Protein AF-A0A3C1FGP4-F1 (afdb_monomer_lite)

pLDDT: mean 94.99, std 7.29, range [37.78, 98.5]

Foldseek 3Di:
DVVQLVVCVVVLVLVSNLVVLVVVCVVPVPDLVSLQSNLVSCLSVVVLVSSLVSLVVQLVPDLVSLLSSLCSQLVSCVVVVNLVSNLVSLVSNDPPDPCVLVSLVVNLVSLLVVDQAQVSLQVNLVSLVPRPDDQLVSLVSLLSSLVSCLVCVVVVHFHDHPRHTDDNLNSLQSNLVSLCSNLVVDPDPVSNVVSNVSSVVSDDPDDD

Radius of gyration: 22.49 Å; chains: 1; bounding box: 57×31×64 Å

Secondary structure (DSSP, 8-state):
-HHHHHHHHHTT-HHHHHHHHHHHHHH-TT-HHHHHHHHHHHHHTT-HHH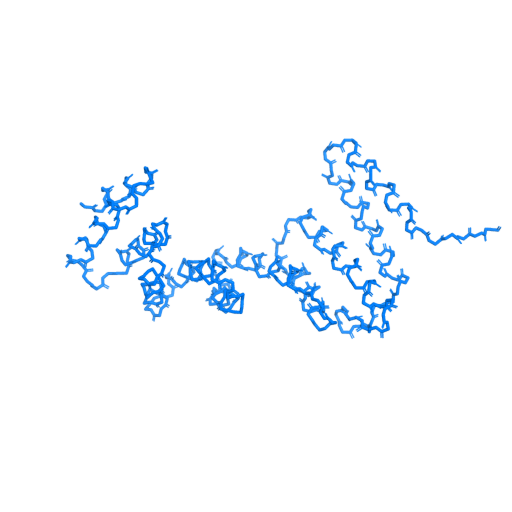HHHHHHHHHHH-HHHHHHHHHHHHHHHHHTT-HHHHHHHHHTS-TTSTTHHHHHHHHHHHHHHH--SHHHHHHHHHHHHHS---HHHHHHHHHHHHHHHHHHHHTTPPPEETTEEPPHHHHHHHHHHHHHHHHHH---HHHHHHHHHHHHHTS-----

Sequence (208 aa):
LWLAGLGALAAKDYGKAQSAFNAVYGELPGELAPKLALATACELGGEYDLAEVLYRICASTDAAYVTPSAFGLSRIRRQRNDLAGAMRALEMVPTTSRGYPESQRLRATTVVAAARTADEMAIAFDAVATAPLEPQVETEARAVLLRRALLLTSQGVVVHRGGAPLTPTVMLSDLADCYRRLAALSTSASTRAGYVDLANSLRPWSLL

Structure (mmCIF, N/CA/C/O backbone):
data_AF-A0A3C1FGP4-F1
#
_entry.id   AF-A0A3C1FGP4-F1
#
loop_
_atom_site.group_PDB
_atom_site.id
_atom_site.type_symbol
_atom_site.label_atom_id
_atom_site.label_alt_id
_atom_site.label_comp_id
_atom_site.label_asym_id
_atom_site.label_entity_id
_atom_site.label_seq_id
_atom_site.pdbx_PDB_ins_code
_atom_site.Cartn_x
_atom_site.Cartn_y
_atom_site.Cartn_z
_atom_site.occupancy
_atom_site.B_iso_or_equiv
_atom_site.auth_seq_id
_atom_site.auth_comp_id
_atom_site.auth_asym_id
_atom_site.auth_atom_id
_atom_site.pdbx_PDB_model_num
ATOM 1 N N . LEU A 1 1 ? 16.713 5.518 -31.290 1.00 88.94 1 LEU A N 1
ATOM 2 C CA . LEU A 1 1 ? 16.030 4.374 -30.637 1.00 88.94 1 LEU A CA 1
ATOM 3 C C . LEU A 1 1 ? 15.405 4.751 -29.294 1.00 88.94 1 LEU A C 1
ATOM 5 O O . LEU A 1 1 ? 14.213 4.537 -29.130 1.00 88.94 1 LEU A O 1
ATOM 9 N N . TRP A 1 2 ? 16.141 5.403 -28.386 1.00 94.56 2 TRP A N 1
ATOM 10 C CA . TRP A 1 2 ? 15.618 5.860 -27.086 1.00 94.56 2 TRP A CA 1
ATOM 11 C C . TRP A 1 2 ? 14.295 6.652 -27.156 1.00 94.56 2 TRP A C 1
ATOM 13 O O . TRP A 1 2 ? 13.299 6.244 -26.565 1.00 94.56 2 TRP A O 1
ATOM 23 N N . LEU A 1 3 ? 14.250 7.742 -27.937 1.00 96.19 3 LEU A N 1
ATOM 24 C CA . LEU A 1 3 ? 13.034 8.560 -28.091 1.00 96.19 3 LEU A CA 1
ATOM 25 C C . LEU A 1 3 ? 11.859 7.776 -28.696 1.00 96.19 3 LEU A C 1
ATOM 27 O O . LEU A 1 3 ? 10.714 8.004 -28.321 1.00 96.19 3 LEU A O 1
ATOM 31 N N . ALA A 1 4 ? 12.140 6.824 -29.591 1.00 94.06 4 ALA A N 1
ATOM 32 C CA . ALA A 1 4 ? 11.114 5.954 -30.160 1.00 94.06 4 ALA A CA 1
ATOM 33 C C . ALA A 1 4 ? 10.534 5.003 -29.100 1.00 94.06 4 ALA A C 1
ATOM 35 O O . ALA A 1 4 ? 9.322 4.816 -29.059 1.00 94.06 4 ALA A O 1
ATOM 36 N N . GLY A 1 5 ? 11.373 4.466 -28.206 1.00 95.94 5 GLY A N 1
ATOM 37 C CA . GLY A 1 5 ? 10.924 3.660 -27.068 1.00 95.94 5 GLY A CA 1
ATOM 38 C C . GLY A 1 5 ? 10.035 4.449 -26.105 1.00 95.94 5 GLY A C 1
ATOM 39 O O . GLY A 1 5 ? 8.974 3.970 -25.713 1.00 95.94 5 GLY A O 1
ATOM 40 N N . LEU A 1 6 ? 10.410 5.693 -25.787 1.00 96.81 6 LEU A N 1
ATOM 41 C CA . LEU A 1 6 ? 9.579 6.585 -24.969 1.00 96.81 6 LEU A CA 1
ATOM 42 C C . LEU A 1 6 ? 8.240 6.915 -25.646 1.00 96.81 6 LEU A C 1
ATOM 44 O O . LEU A 1 6 ? 7.199 6.874 -24.993 1.00 96.81 6 LEU A O 1
ATOM 48 N N . GLY A 1 7 ? 8.250 7.194 -26.953 1.00 97.56 7 GLY A N 1
ATOM 49 C CA . GLY A 1 7 ? 7.028 7.416 -27.729 1.00 97.56 7 GLY A CA 1
ATOM 50 C C . GLY A 1 7 ? 6.109 6.191 -27.741 1.00 97.56 7 GLY A C 1
ATOM 51 O O . GLY A 1 7 ? 4.904 6.322 -27.538 1.00 97.56 7 GLY A O 1
ATOM 52 N N . ALA A 1 8 ? 6.678 4.993 -27.900 1.00 96.88 8 ALA A N 1
ATOM 53 C CA . ALA A 1 8 ? 5.935 3.738 -27.848 1.00 96.88 8 ALA A CA 1
ATOM 54 C C . ALA A 1 8 ? 5.327 3.479 -26.456 1.00 96.88 8 ALA A C 1
ATOM 56 O O . ALA A 1 8 ? 4.155 3.119 -26.370 1.00 96.88 8 ALA A O 1
ATOM 57 N N . LEU A 1 9 ? 6.064 3.749 -25.368 1.00 95.69 9 LEU A N 1
ATOM 58 C CA . LEU A 1 9 ? 5.520 3.682 -24.004 1.00 95.69 9 LEU A CA 1
ATOM 59 C C . LEU A 1 9 ? 4.340 4.634 -23.806 1.00 95.69 9 LEU A C 1
ATOM 61 O O . LEU A 1 9 ? 3.311 4.226 -23.267 1.00 95.69 9 LEU A O 1
ATOM 65 N N . ALA A 1 10 ? 4.472 5.886 -24.249 1.00 97.06 10 ALA A N 1
ATOM 66 C CA . ALA A 1 10 ? 3.405 6.879 -24.140 1.00 97.06 10 ALA A CA 1
ATOM 67 C C . ALA A 1 10 ? 2.149 6.457 -24.923 1.00 97.06 10 ALA A C 1
ATOM 69 O O . ALA A 1 10 ? 1.029 6.651 -24.452 1.00 97.06 10 ALA A O 1
ATOM 70 N N . ALA A 1 11 ? 2.335 5.816 -26.080 1.00 97.44 11 ALA A N 1
ATOM 71 C CA . ALA A 1 11 ? 1.264 5.246 -26.894 1.00 97.44 11 ALA A CA 1
ATOM 72 C C . ALA A 1 11 ? 0.731 3.892 -26.379 1.00 97.44 11 ALA A C 1
ATOM 74 O O . ALA A 1 11 ? -0.178 3.334 -26.991 1.00 97.44 11 ALA A O 1
ATOM 75 N N . LYS A 1 12 ? 1.274 3.360 -25.272 1.00 97.19 12 LYS A N 1
ATOM 76 C CA . LYS A 1 12 ? 0.981 2.020 -24.727 1.00 97.19 12 LYS A CA 1
ATOM 77 C C . LYS A 1 12 ? 1.278 0.864 -25.697 1.00 97.19 12 LYS A C 1
ATOM 79 O O . LYS A 1 12 ? 0.744 -0.230 -25.546 1.00 97.19 12 LYS A O 1
ATOM 84 N N . ASP A 1 13 ? 2.158 1.085 -26.670 1.00 97.62 13 ASP A N 1
ATOM 85 C CA . ASP A 1 13 ? 2.676 0.045 -27.559 1.00 97.62 13 ASP A CA 1
ATOM 86 C C . ASP A 1 13 ? 3.897 -0.615 -26.899 1.00 97.62 13 ASP A C 1
ATOM 88 O O . ASP A 1 13 ? 5.058 -0.286 -27.168 1.00 97.62 13 ASP A O 1
ATOM 92 N N . TYR A 1 14 ? 3.622 -1.514 -25.951 1.00 97.38 14 TYR A N 1
ATOM 93 C CA . TYR A 1 14 ? 4.656 -2.108 -25.103 1.00 97.38 14 TYR A CA 1
ATOM 94 C C . TYR A 1 14 ? 5.627 -2.996 -25.887 1.00 97.38 14 TYR A C 1
ATOM 96 O O . TYR A 1 14 ? 6.821 -2.968 -25.603 1.00 97.38 14 TYR A O 1
ATOM 104 N N . GLY A 1 15 ? 5.165 -3.708 -26.920 1.00 97.12 15 GLY A N 1
ATOM 105 C CA . GLY A 1 15 ? 6.035 -4.536 -27.762 1.00 97.12 15 GLY A CA 1
ATOM 106 C C . GLY A 1 15 ? 7.072 -3.706 -28.528 1.00 97.12 15 GLY A C 1
ATOM 107 O O . GLY A 1 15 ? 8.263 -4.043 -28.545 1.00 97.12 15 GLY A O 1
ATOM 108 N N . LYS A 1 16 ? 6.664 -2.561 -29.100 1.00 96.94 16 LYS A N 1
ATOM 109 C CA . LYS A 1 16 ? 7.619 -1.633 -29.730 1.00 96.94 16 LYS A CA 1
ATOM 110 C C . LYS A 1 16 ? 8.543 -0.977 -28.713 1.00 96.94 16 LYS A C 1
ATOM 112 O O . LYS A 1 16 ? 9.731 -0.829 -28.996 1.00 96.94 16 LYS A O 1
ATOM 117 N N . ALA A 1 17 ? 8.031 -0.610 -27.540 1.00 97.56 17 ALA A N 1
ATOM 118 C CA . ALA A 1 17 ? 8.851 -0.045 -26.473 1.00 97.56 17 ALA A CA 1
ATOM 119 C C . ALA A 1 17 ? 9.948 -1.020 -26.022 1.00 97.56 17 ALA A C 1
ATOM 121 O O . ALA A 1 17 ? 11.118 -0.644 -25.972 1.00 97.56 17 ALA A O 1
ATOM 122 N N . GLN A 1 18 ? 9.588 -2.281 -25.766 1.00 97.69 18 GLN A N 1
ATOM 123 C CA . GLN A 1 18 ? 10.526 -3.345 -25.407 1.00 97.69 18 GLN A CA 1
ATOM 124 C C . GLN A 1 18 ? 11.600 -3.517 -26.482 1.00 97.69 18 GLN A C 1
ATOM 126 O O . GLN A 1 18 ? 12.787 -3.484 -26.172 1.00 97.69 18 GLN A O 1
ATOM 131 N N . SER A 1 19 ? 11.196 -3.610 -27.753 1.00 97.06 19 SER A N 1
ATOM 132 C CA . SER A 1 19 ? 12.130 -3.754 -28.877 1.00 97.06 19 SER A CA 1
ATOM 133 C C . SER A 1 19 ? 13.114 -2.580 -28.959 1.00 97.06 19 SER A C 1
ATOM 135 O O . SER A 1 19 ? 14.321 -2.780 -29.094 1.00 97.06 19 SER A O 1
ATOM 137 N N . ALA A 1 20 ? 12.615 -1.347 -28.826 1.00 96.62 20 ALA A N 1
ATOM 138 C CA . ALA A 1 20 ? 13.437 -0.144 -28.883 1.00 96.62 20 ALA A CA 1
ATOM 139 C C . ALA A 1 20 ? 14.420 -0.045 -27.706 1.00 96.62 20 ALA A C 1
ATOM 141 O O . ALA A 1 20 ? 15.591 0.262 -27.927 1.00 96.62 20 ALA A O 1
ATOM 142 N N . PHE A 1 21 ? 13.984 -0.315 -26.471 1.00 97.25 21 PHE A N 1
ATOM 143 C CA . PHE A 1 21 ? 14.877 -0.275 -25.308 1.00 97.25 21 PHE A CA 1
ATOM 144 C C . PHE A 1 21 ? 15.867 -1.433 -25.282 1.00 97.25 21 PHE A C 1
ATOM 146 O O . PHE A 1 21 ? 17.012 -1.220 -24.895 1.00 97.25 21 PHE A O 1
ATOM 153 N N . ASN A 1 22 ? 15.473 -2.623 -25.741 1.00 96.19 22 ASN A N 1
ATOM 154 C CA . ASN A 1 22 ? 16.388 -3.752 -25.872 1.00 96.19 22 ASN A CA 1
ATOM 155 C C . ASN A 1 22 ? 17.502 -3.458 -26.890 1.00 96.19 22 ASN A C 1
ATOM 157 O O . ASN A 1 22 ? 18.659 -3.784 -26.644 1.00 96.19 22 ASN A O 1
ATOM 161 N N . ALA A 1 23 ? 17.185 -2.766 -27.990 1.00 96.81 23 ALA A N 1
ATOM 162 C CA . ALA A 1 23 ? 18.196 -2.314 -28.944 1.00 96.81 23 ALA A CA 1
ATOM 163 C C . ALA A 1 23 ? 19.178 -1.302 -28.316 1.00 96.81 23 ALA A C 1
ATOM 165 O O . ALA A 1 23 ? 20.386 -1.475 -28.442 1.00 96.81 23 ALA A O 1
ATOM 166 N N . VAL A 1 24 ? 18.683 -0.306 -27.564 1.00 95.25 24 VAL A N 1
ATOM 167 C CA . VAL A 1 24 ? 19.553 0.644 -26.832 1.00 95.25 24 VAL A CA 1
ATOM 168 C C . VAL A 1 24 ? 20.405 -0.075 -25.782 1.00 95.25 24 VAL A C 1
ATOM 170 O O . VAL A 1 24 ? 21.574 0.252 -25.605 1.00 95.25 24 VAL A O 1
ATOM 173 N N . TYR A 1 25 ? 19.842 -1.066 -25.088 1.00 94.00 25 TYR A N 1
ATOM 174 C CA . TYR A 1 25 ? 20.590 -1.884 -24.137 1.00 94.00 25 TYR A CA 1
ATOM 175 C C . TYR A 1 25 ? 21.723 -2.666 -24.826 1.00 94.00 25 TYR A C 1
ATOM 177 O O . TYR A 1 25 ? 22.824 -2.731 -24.286 1.00 94.00 25 TYR A O 1
ATOM 185 N N . GLY A 1 26 ? 21.493 -3.194 -26.033 1.00 94.94 26 GLY A N 1
ATOM 186 C CA . GLY A 1 26 ? 22.532 -3.846 -26.836 1.00 94.94 26 GLY A CA 1
ATOM 187 C C . GLY A 1 26 ? 23.677 -2.911 -27.241 1.00 94.94 26 GLY A C 1
ATOM 188 O O . GLY A 1 26 ? 24.831 -3.330 -27.246 1.00 94.94 26 GLY A O 1
ATOM 189 N N . GLU A 1 27 ? 23.377 -1.642 -27.529 1.00 96.19 27 GLU A N 1
ATOM 190 C CA . GLU A 1 27 ? 24.388 -0.615 -27.832 1.00 96.19 27 GLU A CA 1
ATOM 191 C C . GLU A 1 27 ? 25.166 -0.169 -26.580 1.00 96.19 27 GLU A C 1
ATOM 193 O O . GLU A 1 27 ? 26.344 0.177 -26.672 1.00 96.19 27 GLU A O 1
ATOM 198 N N . LEU A 1 28 ? 24.523 -0.183 -25.405 1.00 93.56 28 LEU A N 1
ATOM 199 C CA . LEU A 1 28 ? 25.058 0.336 -24.142 1.00 93.56 28 LEU A CA 1
ATOM 200 C C . LEU A 1 28 ? 24.848 -0.661 -22.980 1.00 93.56 28 LEU A C 1
ATOM 202 O O . LEU A 1 28 ? 24.074 -0.393 -22.054 1.00 93.56 28 LEU A O 1
ATOM 206 N N . PRO A 1 29 ? 25.546 -1.813 -22.962 1.00 89.06 29 PRO A N 1
ATOM 207 C CA . PRO A 1 29 ? 25.265 -2.888 -22.006 1.00 89.06 29 PRO A CA 1
ATOM 208 C C . PRO A 1 29 ? 25.629 -2.550 -20.548 1.00 89.06 29 PRO A C 1
ATOM 210 O O . PRO A 1 29 ? 25.091 -3.152 -19.610 1.00 89.06 29 PRO A O 1
ATOM 213 N N . GLY A 1 30 ? 26.536 -1.592 -20.337 1.00 92.12 30 GLY A N 1
ATOM 214 C CA . GLY A 1 30 ? 26.919 -1.107 -19.007 1.00 92.12 30 GLY A CA 1
ATOM 215 C C . GLY A 1 30 ? 25.874 -0.192 -18.366 1.00 92.12 30 GLY A C 1
ATOM 216 O O . GLY A 1 30 ? 25.765 -0.153 -17.143 1.00 92.12 30 GLY A O 1
ATOM 217 N N . GLU A 1 31 ? 25.052 0.476 -19.173 1.00 96.00 31 GLU A N 1
ATOM 218 C CA . GLU A 1 31 ? 24.142 1.517 -18.702 1.00 96.00 31 GLU A CA 1
ATOM 219 C C . GLU A 1 31 ? 22.902 0.942 -18.002 1.00 96.00 31 GLU A C 1
ATOM 221 O O . GLU A 1 31 ? 22.306 -0.052 -18.432 1.00 96.00 31 GLU A O 1
ATOM 226 N N . LEU A 1 32 ? 22.482 1.586 -16.907 1.00 96.81 32 LEU A N 1
ATOM 227 C CA . LEU A 1 32 ? 21.301 1.179 -16.131 1.00 96.81 32 LEU A CA 1
ATOM 228 C C . LEU A 1 32 ? 20.002 1.812 -16.634 1.00 96.81 32 LEU A C 1
ATOM 230 O O . LEU A 1 32 ? 18.944 1.193 -16.524 1.00 96.81 32 LEU A O 1
ATOM 234 N N . ALA A 1 33 ? 20.063 3.010 -17.216 1.00 96.50 33 ALA A N 1
ATOM 235 C CA . ALA A 1 33 ? 18.897 3.697 -17.769 1.00 96.50 33 ALA A CA 1
ATOM 236 C C . ALA A 1 33 ? 18.121 2.854 -18.808 1.00 96.50 33 ALA A C 1
ATOM 238 O O . ALA A 1 33 ? 16.906 2.700 -18.642 1.00 96.50 33 ALA A O 1
ATOM 239 N N . PRO A 1 34 ? 18.760 2.244 -19.832 1.00 96.75 34 PRO A N 1
ATOM 240 C CA . PRO A 1 34 ? 18.051 1.381 -20.776 1.00 96.75 34 PRO A CA 1
ATOM 241 C C . PRO A 1 34 ? 17.517 0.099 -20.135 1.00 96.75 34 PRO A C 1
ATOM 243 O O . PRO A 1 34 ? 16.432 -0.342 -20.507 1.00 96.75 34 PRO A O 1
ATOM 246 N N . LYS A 1 35 ? 18.200 -0.454 -19.123 1.00 97.75 35 LYS A N 1
ATOM 247 C CA . LYS A 1 35 ? 17.709 -1.622 -18.371 1.00 97.75 35 LYS A CA 1
ATOM 248 C C . LYS A 1 35 ? 16.446 -1.294 -17.581 1.00 97.75 35 LYS A C 1
ATOM 250 O O . LYS A 1 35 ? 15.493 -2.062 -17.634 1.00 97.75 35 LYS A O 1
ATOM 255 N N . LEU A 1 36 ? 16.402 -0.145 -16.903 1.00 98.12 36 LEU A N 1
ATOM 256 C CA . LEU A 1 36 ? 15.220 0.300 -16.160 1.00 98.12 36 LEU A CA 1
ATOM 257 C C . LEU A 1 36 ? 14.039 0.598 -17.099 1.00 98.12 36 LEU A C 1
ATOM 259 O O . LEU A 1 36 ? 12.895 0.243 -16.801 1.00 98.12 36 LEU A O 1
ATOM 263 N N . ALA A 1 37 ? 14.309 1.236 -18.241 1.00 97.81 37 ALA A N 1
ATOM 264 C CA . ALA A 1 37 ? 13.293 1.515 -19.252 1.00 97.81 37 ALA A CA 1
ATOM 265 C C . ALA A 1 37 ? 12.724 0.219 -19.851 1.00 97.81 37 ALA A C 1
ATOM 267 O O . ALA A 1 37 ? 11.504 0.069 -19.944 1.00 97.81 37 ALA A O 1
ATOM 268 N N . LEU A 1 38 ? 13.594 -0.747 -20.170 1.00 98.06 38 LEU A N 1
ATOM 269 C CA . LEU A 1 38 ? 13.189 -2.076 -20.622 1.00 98.06 38 LEU A CA 1
ATOM 270 C C . LEU A 1 38 ? 12.392 -2.816 -19.542 1.00 98.06 38 LEU A C 1
ATOM 272 O O . LEU A 1 38 ? 11.323 -3.328 -19.848 1.00 98.06 38 LEU A O 1
ATOM 276 N N . ALA A 1 39 ? 12.839 -2.796 -18.280 1.00 98.25 39 ALA A N 1
ATOM 277 C CA . ALA A 1 39 ? 12.115 -3.400 -17.157 1.00 98.25 39 ALA A CA 1
ATOM 278 C C . ALA A 1 39 ? 10.679 -2.872 -17.064 1.00 98.25 39 ALA A C 1
ATOM 280 O O . ALA A 1 39 ? 9.734 -3.642 -16.934 1.00 98.25 39 ALA A O 1
ATOM 281 N N . THR A 1 40 ? 10.520 -1.556 -17.210 1.00 98.19 40 THR A N 1
ATOM 282 C CA . THR A 1 40 ? 9.216 -0.885 -17.164 1.00 98.19 40 THR A CA 1
ATOM 283 C C . THR A 1 40 ? 8.339 -1.257 -18.361 1.00 98.19 40 THR A C 1
ATOM 285 O O . THR A 1 40 ? 7.151 -1.524 -18.196 1.00 98.19 40 THR A O 1
ATOM 288 N N . ALA A 1 41 ? 8.905 -1.330 -19.569 1.00 98.06 41 ALA A N 1
ATOM 289 C CA . ALA A 1 41 ? 8.172 -1.772 -20.756 1.00 98.06 41 ALA A CA 1
ATOM 290 C C . ALA A 1 41 ? 7.766 -3.255 -20.680 1.00 98.06 41 ALA A C 1
ATOM 292 O O . ALA A 1 41 ? 6.679 -3.623 -21.127 1.00 98.06 41 ALA A O 1
ATOM 293 N N . CYS A 1 42 ? 8.614 -4.105 -20.098 1.00 98.19 42 CYS A N 1
ATOM 294 C CA . CYS A 1 42 ? 8.311 -5.506 -19.821 1.00 98.19 42 CYS A CA 1
ATOM 295 C C . CYS A 1 42 ? 7.197 -5.638 -18.781 1.00 98.19 42 CYS A C 1
ATOM 297 O O . CYS A 1 42 ? 6.228 -6.344 -19.033 1.00 98.19 42 CYS A O 1
ATOM 299 N N . GLU A 1 43 ? 7.274 -4.904 -17.666 1.00 98.00 43 GLU A N 1
ATOM 300 C CA . GLU A 1 43 ? 6.239 -4.910 -16.626 1.00 98.00 43 GLU A CA 1
ATOM 301 C C . GLU A 1 43 ? 4.868 -4.540 -17.206 1.00 98.00 43 GLU A C 1
ATOM 303 O O . GLU A 1 43 ? 3.891 -5.261 -17.011 1.00 98.00 43 GLU A O 1
ATOM 308 N N . LEU A 1 44 ? 4.799 -3.437 -17.954 1.00 97.25 44 LEU A N 1
ATOM 309 C CA . LEU A 1 44 ? 3.550 -2.967 -18.556 1.00 97.25 44 LEU A CA 1
ATOM 310 C C . LEU A 1 44 ? 3.048 -3.888 -19.678 1.00 97.25 44 LEU A C 1
ATOM 312 O O . LEU A 1 44 ? 1.843 -3.984 -19.894 1.00 97.25 44 LEU A O 1
ATOM 316 N N . GLY A 1 45 ? 3.961 -4.571 -20.371 1.00 96.06 45 GLY A N 1
ATOM 317 C CA . GLY A 1 45 ? 3.648 -5.548 -21.412 1.00 96.06 45 GLY A CA 1
ATOM 318 C C . GLY A 1 45 ? 3.334 -6.958 -20.903 1.00 96.06 45 GLY A C 1
ATOM 319 O O . GLY A 1 45 ? 3.047 -7.820 -21.725 1.00 96.06 45 GLY A O 1
ATOM 320 N N . GLY A 1 46 ? 3.380 -7.208 -19.589 1.00 96.06 46 GLY A N 1
ATOM 321 C CA . GLY A 1 46 ? 3.086 -8.516 -18.985 1.00 96.06 46 GLY A CA 1
ATOM 322 C C . GLY A 1 46 ? 4.276 -9.481 -18.884 1.00 96.06 46 GLY A C 1
ATOM 323 O O . GLY A 1 46 ? 4.131 -10.577 -18.348 1.00 96.06 46 GLY A O 1
ATOM 324 N N . GLU A 1 47 ? 5.467 -9.067 -19.316 1.00 97.00 47 GLU A N 1
ATOM 325 C CA . GLU A 1 47 ? 6.717 -9.836 -19.245 1.00 97.00 47 GLU A CA 1
ATOM 326 C C . GLU A 1 47 ? 7.365 -9.704 -17.853 1.00 97.00 47 GLU A C 1
ATOM 328 O O . GLU A 1 47 ? 8.463 -9.164 -17.676 1.00 97.00 47 GLU A O 1
ATOM 333 N N . TYR A 1 48 ? 6.641 -10.153 -16.823 1.00 97.19 48 TYR A N 1
ATOM 334 C CA . TYR A 1 48 ? 6.987 -9.902 -15.421 1.00 97.19 48 TYR A CA 1
ATOM 335 C C . TYR A 1 48 ? 8.304 -10.547 -14.972 1.00 97.19 48 TYR A C 1
ATOM 337 O O . TYR A 1 48 ? 9.009 -9.964 -14.149 1.00 97.19 48 TYR A O 1
ATOM 345 N N . ASP A 1 49 ? 8.655 -11.723 -15.500 1.00 97.19 49 ASP A N 1
ATOM 346 C CA . ASP A 1 49 ? 9.890 -12.425 -15.122 1.00 97.19 49 ASP A CA 1
ATOM 347 C C . ASP A 1 49 ? 11.137 -11.648 -15.546 1.00 97.19 49 ASP A C 1
ATOM 349 O O . ASP A 1 49 ? 12.050 -11.430 -14.743 1.00 97.19 49 ASP A O 1
ATOM 353 N N . LEU A 1 50 ? 11.151 -11.161 -16.790 1.00 97.31 50 LEU A N 1
ATOM 354 C CA . LEU A 1 50 ? 12.242 -10.338 -17.298 1.00 97.31 50 LEU A CA 1
ATOM 355 C C . LEU A 1 50 ? 12.292 -8.980 -16.587 1.00 97.31 50 LEU A C 1
ATOM 357 O O . LEU A 1 50 ? 13.368 -8.545 -16.170 1.00 97.31 50 LEU A O 1
ATOM 361 N N . ALA A 1 51 ? 11.136 -8.336 -16.395 1.00 98.25 51 ALA A N 1
ATOM 362 C CA . ALA A 1 51 ? 11.050 -7.066 -15.678 1.00 98.25 51 ALA A CA 1
ATOM 363 C C . ALA A 1 51 ? 11.654 -7.164 -14.271 1.00 98.25 51 ALA A C 1
ATOM 365 O O . ALA A 1 51 ? 12.445 -6.317 -13.860 1.00 98.25 51 ALA A O 1
ATOM 366 N N . GLU A 1 52 ? 11.338 -8.234 -13.545 1.00 98.00 52 GLU A N 1
ATOM 367 C CA . GLU A 1 52 ? 11.857 -8.471 -12.205 1.00 98.00 52 GLU A CA 1
ATOM 368 C C . GLU A 1 52 ? 13.379 -8.686 -12.173 1.00 98.00 52 GLU A C 1
ATOM 370 O O . GLU A 1 52 ? 14.060 -8.165 -11.284 1.00 98.00 52 GLU A O 1
ATOM 375 N N . VAL A 1 53 ? 13.939 -9.439 -13.123 1.00 98.06 53 VAL A N 1
ATOM 376 C CA . VAL A 1 53 ? 15.399 -9.591 -13.241 1.00 98.06 53 VAL A CA 1
ATOM 377 C C . VAL A 1 53 ? 16.059 -8.229 -13.452 1.00 98.06 53 VAL A C 1
ATOM 379 O O . VAL A 1 53 ? 16.994 -7.886 -12.728 1.00 98.06 53 VAL A O 1
ATOM 382 N N . LEU A 1 54 ? 15.540 -7.429 -14.384 1.00 98.12 54 LEU A N 1
ATOM 383 C CA . LEU A 1 54 ? 16.102 -6.122 -14.713 1.00 98.12 54 LEU A CA 1
ATOM 384 C C . LEU A 1 54 ? 15.988 -5.128 -13.550 1.00 98.12 54 LEU A C 1
ATOM 386 O O . LEU A 1 54 ? 16.971 -4.463 -13.226 1.00 98.12 54 LEU A O 1
ATOM 390 N N . TYR A 1 55 ? 14.844 -5.072 -12.861 1.00 98.50 55 TYR A N 1
ATOM 391 C CA . TYR A 1 55 ? 14.696 -4.228 -11.673 1.00 98.50 55 TYR A CA 1
ATOM 392 C C . TYR A 1 55 ? 15.667 -4.619 -10.558 1.00 98.50 55 TYR A C 1
ATOM 394 O O . TYR A 1 55 ? 16.259 -3.738 -9.935 1.00 98.50 55 TYR A O 1
ATOM 402 N N . ARG A 1 56 ? 15.884 -5.918 -10.313 1.00 98.00 56 ARG A N 1
ATOM 403 C CA . ARG A 1 56 ? 16.872 -6.360 -9.315 1.00 98.00 56 ARG A CA 1
ATOM 404 C C . ARG A 1 56 ? 18.286 -5.925 -9.682 1.00 98.00 56 ARG A C 1
ATOM 406 O O . ARG A 1 56 ? 18.982 -5.426 -8.806 1.00 98.00 56 ARG A O 1
ATOM 413 N N . ILE A 1 57 ? 18.678 -6.054 -10.952 1.00 97.75 57 ILE A N 1
ATOM 414 C CA . ILE A 1 57 ? 19.986 -5.586 -11.439 1.00 97.75 57 ILE A CA 1
ATOM 415 C C . ILE A 1 57 ? 20.135 -4.082 -11.196 1.00 97.75 57 ILE A C 1
ATOM 417 O O . ILE A 1 57 ? 21.136 -3.644 -10.634 1.00 97.75 57 ILE A O 1
ATOM 421 N N . CYS A 1 58 ? 19.140 -3.284 -11.583 1.00 98.00 58 CYS A N 1
ATOM 422 C CA . CYS A 1 58 ? 19.157 -1.841 -11.362 1.00 98.00 58 CYS A CA 1
ATOM 423 C C . CYS A 1 58 ? 19.283 -1.497 -9.868 1.00 98.00 58 CYS A C 1
ATOM 425 O O . CYS A 1 58 ? 20.153 -0.711 -9.499 1.00 98.00 58 CYS A O 1
ATOM 427 N N . ALA A 1 59 ? 18.475 -2.126 -9.008 1.00 97.31 59 ALA A N 1
ATOM 428 C CA . ALA A 1 59 ? 18.496 -1.895 -7.564 1.00 97.31 59 ALA A CA 1
ATOM 429 C C . ALA A 1 59 ? 19.825 -2.289 -6.902 1.00 97.31 59 ALA A C 1
ATOM 431 O O . ALA A 1 59 ? 20.269 -1.609 -5.984 1.00 97.31 59 ALA A O 1
ATOM 432 N N . SER A 1 60 ? 20.463 -3.375 -7.347 1.00 97.12 60 SER A N 1
ATOM 433 C CA . SER A 1 60 ? 21.726 -3.840 -6.763 1.00 97.12 60 SER A CA 1
ATOM 434 C C . SER A 1 60 ? 22.955 -3.079 -7.257 1.00 97.12 60 SER A C 1
ATOM 436 O O . SER A 1 60 ? 24.027 -3.250 -6.685 1.00 97.12 60 SER A O 1
ATOM 438 N N . THR A 1 61 ? 22.835 -2.298 -8.335 1.00 97.00 61 THR A N 1
ATOM 439 C CA . THR A 1 61 ? 23.992 -1.656 -8.981 1.00 97.00 61 THR A CA 1
ATOM 440 C C . THR A 1 61 ? 24.196 -0.215 -8.522 1.00 97.00 61 THR A C 1
ATOM 442 O O . THR A 1 61 ? 25.332 0.184 -8.285 1.00 97.00 61 THR A O 1
ATOM 445 N N . ASP A 1 62 ? 23.126 0.573 -8.386 1.00 96.06 62 ASP A N 1
ATOM 446 C CA . ASP A 1 62 ? 23.230 1.994 -8.037 1.00 96.06 62 ASP A CA 1
ATOM 447 C C . ASP A 1 62 ? 22.039 2.445 -7.176 1.00 96.06 62 ASP A C 1
ATOM 449 O O . ASP A 1 62 ? 20.870 2.200 -7.497 1.00 96.06 62 ASP A O 1
ATOM 453 N N . ALA A 1 63 ? 22.340 3.159 -6.087 1.00 93.50 63 ALA A N 1
ATOM 454 C CA . ALA A 1 63 ? 21.365 3.719 -5.157 1.00 93.50 63 ALA A CA 1
ATOM 455 C C . ALA A 1 63 ? 20.318 4.621 -5.839 1.00 93.50 63 ALA A C 1
ATOM 457 O O . ALA A 1 63 ? 19.155 4.632 -5.423 1.00 93.50 63 ALA A O 1
ATOM 458 N N . ALA A 1 64 ? 20.686 5.332 -6.911 1.00 94.62 64 ALA A N 1
ATOM 459 C CA . ALA A 1 64 ? 19.767 6.170 -7.683 1.00 94.62 64 ALA A CA 1
ATOM 460 C C . ALA A 1 64 ? 18.621 5.360 -8.319 1.00 94.62 64 ALA A C 1
ATOM 462 O O . ALA A 1 64 ? 17.521 5.879 -8.521 1.00 94.62 64 ALA A O 1
ATOM 463 N N . TYR A 1 65 ? 18.848 4.071 -8.581 1.00 97.12 65 TYR A N 1
ATOM 464 C CA . TYR A 1 65 ? 17.891 3.172 -9.223 1.00 97.12 65 TYR A CA 1
ATOM 465 C C . TYR A 1 65 ? 17.121 2.293 -8.235 1.00 97.12 65 TYR A C 1
ATOM 467 O O . TYR A 1 65 ? 16.141 1.655 -8.630 1.00 97.12 65 TYR A O 1
ATOM 475 N N . VAL A 1 66 ? 17.497 2.286 -6.952 1.00 98.06 66 VAL A N 1
ATOM 476 C CA . VAL A 1 66 ? 16.829 1.487 -5.912 1.00 98.06 66 VAL A CA 1
ATOM 477 C C . VAL A 1 66 ? 15.357 1.851 -5.801 1.00 98.06 66 VAL A C 1
ATOM 479 O O . VAL A 1 66 ? 14.507 0.972 -5.853 1.00 98.06 66 VAL A O 1
ATOM 482 N N . THR A 1 67 ? 15.033 3.142 -5.700 1.00 97.94 67 THR A N 1
ATOM 483 C CA . THR A 1 67 ? 13.643 3.588 -5.506 1.00 97.94 67 THR A CA 1
ATOM 484 C C . THR A 1 67 ? 12.717 3.172 -6.660 1.00 97.94 67 THR A C 1
ATOM 486 O O . THR A 1 67 ? 11.730 2.488 -6.391 1.00 97.94 67 THR A O 1
ATOM 489 N N . PRO A 1 68 ? 12.980 3.526 -7.936 1.00 97.81 68 PRO A N 1
ATOM 490 C CA . PRO A 1 68 ? 12.093 3.119 -9.030 1.00 97.81 68 PRO A CA 1
ATOM 491 C C . PRO A 1 68 ? 12.010 1.593 -9.182 1.00 97.81 68 PRO A C 1
ATOM 493 O O . PRO A 1 68 ? 10.926 1.064 -9.434 1.00 97.81 68 PRO A O 1
ATOM 496 N N . SER A 1 69 ? 13.116 0.880 -8.952 1.00 98.38 69 SER A N 1
ATOM 497 C CA . SER A 1 69 ? 13.146 -0.584 -9.020 1.00 98.38 69 SER A CA 1
ATOM 498 C C . SER A 1 69 ? 12.356 -1.242 -7.890 1.00 98.38 69 SER A C 1
ATOM 500 O O . SER A 1 69 ? 11.628 -2.200 -8.128 1.00 98.38 69 SER A O 1
ATOM 502 N N . ALA A 1 70 ? 12.434 -0.705 -6.672 1.00 98.38 70 ALA A N 1
ATOM 503 C CA . ALA A 1 70 ? 11.659 -1.155 -5.521 1.00 98.38 70 ALA A CA 1
ATOM 504 C C . ALA A 1 70 ? 10.150 -1.062 -5.775 1.00 98.38 70 ALA A C 1
ATOM 506 O O . ALA A 1 70 ? 9.415 -2.005 -5.480 1.00 98.38 70 ALA A O 1
ATOM 507 N N . PHE A 1 71 ? 9.679 0.035 -6.377 1.00 98.50 71 PHE A N 1
ATOM 508 C CA . PHE A 1 71 ? 8.268 0.168 -6.745 1.00 98.50 71 PHE A CA 1
ATOM 509 C C . PHE A 1 71 ? 7.850 -0.818 -7.843 1.00 98.50 71 PHE A C 1
ATOM 511 O O . PHE 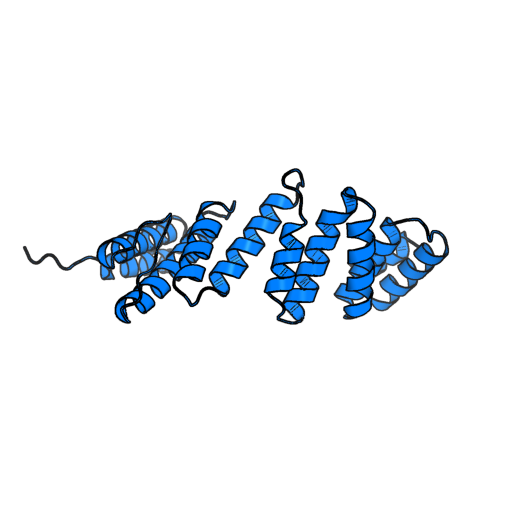A 1 71 ? 6.782 -1.417 -7.726 1.00 98.50 71 PHE A O 1
ATOM 518 N N . GLY A 1 72 ? 8.680 -1.024 -8.873 1.00 98.06 72 GLY A N 1
ATOM 519 C CA . GLY A 1 72 ? 8.430 -2.034 -9.912 1.00 98.06 72 GLY A CA 1
ATOM 520 C C . GLY A 1 72 ? 8.341 -3.449 -9.343 1.00 98.06 72 GLY A C 1
ATOM 521 O O . GLY A 1 72 ? 7.353 -4.151 -9.551 1.00 98.06 72 GLY A O 1
ATOM 522 N N . LEU A 1 73 ? 9.315 -3.836 -8.514 1.00 98.44 73 LEU A N 1
ATOM 523 C CA . LEU A 1 73 ? 9.311 -5.120 -7.810 1.00 98.44 73 LEU A CA 1
ATOM 524 C C . LEU A 1 73 ? 8.081 -5.267 -6.914 1.00 98.44 73 LEU A C 1
ATOM 526 O O . LEU A 1 73 ? 7.431 -6.308 -6.937 1.00 98.44 73 LEU A O 1
ATOM 530 N N . SER A 1 74 ? 7.710 -4.221 -6.172 1.00 98.12 74 SER A N 1
ATOM 531 C CA . SER A 1 74 ? 6.515 -4.251 -5.328 1.00 98.12 74 SER A CA 1
ATOM 532 C C . SER A 1 74 ? 5.245 -4.528 -6.140 1.00 98.12 74 SER A C 1
ATOM 534 O O . SER A 1 74 ? 4.455 -5.392 -5.758 1.00 98.12 74 SER A O 1
ATOM 536 N N . ARG A 1 75 ? 5.062 -3.871 -7.294 1.00 97.38 75 ARG A N 1
ATOM 537 C CA . ARG A 1 75 ? 3.905 -4.104 -8.175 1.00 97.38 75 ARG A CA 1
ATOM 538 C C . ARG A 1 75 ? 3.886 -5.520 -8.748 1.00 97.38 75 ARG A C 1
ATOM 540 O O . ARG A 1 75 ? 2.859 -6.188 -8.640 1.00 97.38 75 ARG A O 1
ATOM 547 N N . ILE A 1 76 ? 5.017 -6.010 -9.260 1.00 97.81 76 ILE A N 1
ATOM 548 C CA . ILE A 1 76 ? 5.136 -7.380 -9.790 1.00 97.81 76 ILE A CA 1
ATOM 549 C C . ILE A 1 76 ? 4.799 -8.418 -8.711 1.00 97.81 76 ILE A C 1
ATOM 551 O O . ILE A 1 76 ? 4.044 -9.361 -8.951 1.00 97.81 76 ILE A O 1
ATOM 555 N N . ARG A 1 77 ? 5.319 -8.240 -7.492 1.00 96.31 77 ARG A N 1
ATOM 556 C CA . ARG A 1 77 ? 5.061 -9.157 -6.376 1.00 96.31 77 ARG A CA 1
ATOM 557 C C . ARG A 1 77 ? 3.609 -9.112 -5.910 1.00 96.31 77 ARG A C 1
ATOM 559 O O . ARG A 1 77 ? 3.018 -10.168 -5.698 1.00 96.31 77 ARG A O 1
ATOM 566 N N . ARG A 1 78 ? 2.982 -7.931 -5.873 1.00 94.12 78 ARG A N 1
ATOM 567 C CA . ARG A 1 78 ? 1.536 -7.803 -5.611 1.00 94.12 78 ARG A CA 1
ATOM 568 C C . ARG A 1 78 ? 0.690 -8.510 -6.663 1.00 94.12 78 ARG A C 1
ATOM 570 O O . ARG A 1 78 ? -0.247 -9.202 -6.287 1.00 94.12 78 ARG A O 1
ATOM 577 N N . GLN A 1 79 ? 1.040 -8.390 -7.944 1.00 94.44 79 GLN A N 1
ATOM 578 C CA . GLN A 1 79 ? 0.338 -9.078 -9.033 1.00 94.44 79 GLN A CA 1
ATOM 579 C C . GLN A 1 79 ? 0.359 -10.607 -8.864 1.00 94.44 79 GLN A C 1
ATOM 581 O O . GLN A 1 79 ? -0.574 -11.297 -9.261 1.00 94.44 79 GLN A O 1
ATOM 586 N N . ARG A 1 80 ? 1.408 -11.135 -8.226 1.00 94.06 80 ARG A N 1
ATOM 587 C CA . ARG A 1 80 ? 1.576 -12.560 -7.906 1.00 94.06 80 ARG A CA 1
ATOM 588 C C . ARG A 1 80 ? 1.019 -12.957 -6.535 1.00 94.06 80 ARG A C 1
ATOM 590 O O . ARG A 1 80 ? 1.272 -14.069 -6.087 1.00 94.06 80 ARG A O 1
ATOM 597 N N . ASN A 1 81 ? 0.287 -12.068 -5.861 1.00 92.75 81 ASN A N 1
ATOM 598 C CA . ASN A 1 81 ? -0.188 -12.239 -4.483 1.00 92.75 81 ASN A CA 1
ATOM 599 C C . ASN A 1 81 ? 0.935 -12.479 -3.446 1.00 92.75 81 ASN A C 1
ATOM 601 O O . ASN A 1 81 ? 0.674 -12.941 -2.338 1.00 92.75 81 ASN A O 1
ATOM 605 N N . ASP A 1 82 ? 2.182 -12.118 -3.766 1.00 94.56 82 ASP A N 1
ATOM 606 C CA . ASP A 1 82 ? 3.329 -12.171 -2.855 1.00 94.56 82 ASP A CA 1
ATOM 607 C C . ASP A 1 82 ? 3.425 -10.855 -2.067 1.00 94.56 82 ASP A C 1
ATOM 609 O O . ASP A 1 82 ? 4.234 -9.969 -2.358 1.00 94.56 82 ASP A O 1
ATOM 613 N N . LEU A 1 83 ? 2.545 -10.698 -1.073 1.00 92.44 83 LEU A N 1
ATOM 614 C CA . LEU A 1 83 ? 2.491 -9.488 -0.243 1.00 92.44 83 LEU A CA 1
ATOM 615 C C . LEU A 1 83 ? 3.780 -9.282 0.563 1.00 92.44 83 LEU A C 1
ATOM 617 O O . LEU A 1 83 ? 4.266 -8.156 0.664 1.00 92.44 83 LEU A O 1
ATOM 621 N N . ALA A 1 84 ? 4.369 -10.360 1.086 1.00 92.94 84 ALA A N 1
ATOM 622 C CA . ALA A 1 84 ? 5.617 -10.295 1.841 1.00 92.94 84 ALA A CA 1
ATOM 623 C C . ALA A 1 84 ? 6.789 -9.841 0.954 1.00 92.94 84 ALA A C 1
ATOM 625 O O . ALA A 1 84 ? 7.588 -8.991 1.350 1.00 92.94 84 ALA A O 1
ATOM 626 N N . GLY A 1 85 ? 6.892 -10.363 -0.271 1.00 95.88 85 GLY A N 1
ATOM 627 C CA . GLY A 1 85 ? 7.851 -9.897 -1.271 1.00 95.88 85 GLY A CA 1
ATOM 628 C C . GLY A 1 85 ? 7.624 -8.440 -1.662 1.00 95.88 85 GLY A C 1
ATOM 629 O O . GLY A 1 85 ? 8.581 -7.672 -1.749 1.00 95.88 85 GLY A O 1
ATOM 630 N N . ALA A 1 86 ? 6.367 -8.026 -1.822 1.00 96.38 86 ALA A N 1
ATOM 631 C CA . ALA A 1 86 ? 6.036 -6.645 -2.141 1.00 96.38 86 ALA A CA 1
ATOM 632 C C . ALA A 1 86 ? 6.415 -5.657 -1.028 1.00 96.38 86 ALA A C 1
ATOM 634 O O . ALA A 1 86 ? 6.879 -4.555 -1.328 1.00 96.38 86 ALA A O 1
ATOM 635 N N . MET A 1 87 ? 6.240 -6.044 0.239 1.00 94.88 87 MET A N 1
ATOM 636 C CA . MET A 1 87 ? 6.653 -5.244 1.395 1.00 94.88 87 MET A CA 1
ATOM 637 C C . MET A 1 87 ? 8.174 -5.141 1.497 1.00 94.88 87 MET A C 1
ATOM 639 O O . MET A 1 87 ? 8.686 -4.028 1.604 1.00 94.88 87 MET A O 1
ATOM 643 N N . ARG A 1 88 ? 8.892 -6.265 1.363 1.00 96.75 88 ARG A N 1
ATOM 644 C CA . ARG A 1 88 ? 10.365 -6.276 1.333 1.00 96.75 88 ARG A CA 1
ATOM 645 C C . ARG A 1 88 ? 10.925 -5.403 0.215 1.00 96.75 88 ARG A C 1
ATOM 647 O O . ARG A 1 88 ? 11.933 -4.736 0.405 1.00 96.75 88 ARG A O 1
ATOM 654 N N . ALA A 1 89 ? 10.261 -5.366 -0.942 1.00 97.56 89 ALA A N 1
ATOM 655 C CA . ALA A 1 89 ? 10.658 -4.469 -2.019 1.00 97.56 89 ALA A CA 1
ATOM 656 C C . ALA A 1 89 ? 10.528 -2.991 -1.603 1.00 97.56 89 ALA A C 1
ATOM 658 O O . ALA A 1 89 ? 11.462 -2.220 -1.790 1.00 97.56 89 ALA A O 1
ATOM 659 N N . LEU A 1 90 ? 9.412 -2.592 -0.984 1.00 97.31 90 LEU A N 1
ATOM 660 C CA . LEU A 1 90 ? 9.218 -1.212 -0.513 1.00 97.31 90 LEU A CA 1
ATOM 661 C C . LEU A 1 90 ? 10.178 -0.816 0.619 1.00 97.31 90 LEU A C 1
ATOM 663 O O . LEU A 1 90 ? 10.504 0.361 0.747 1.00 97.31 90 LEU A O 1
ATOM 667 N N . GLU A 1 91 ? 10.655 -1.778 1.410 1.00 96.12 91 GLU A N 1
ATOM 668 C CA . GLU A 1 91 ? 11.665 -1.566 2.459 1.00 96.12 91 GLU A CA 1
ATOM 669 C C . GLU A 1 91 ? 13.046 -1.208 1.910 1.00 96.12 91 GLU A C 1
ATOM 671 O O . GLU A 1 91 ? 13.835 -0.588 2.616 1.00 96.12 91 GLU A O 1
ATOM 676 N N . MET A 1 92 ? 13.326 -1.520 0.641 1.00 97.06 92 MET A N 1
ATOM 677 C CA . MET A 1 92 ? 14.571 -1.097 -0.004 1.00 97.06 92 MET A CA 1
ATOM 678 C C . MET A 1 92 ? 14.626 0.420 -0.229 1.00 97.06 92 MET A C 1
ATOM 680 O O . MET A 1 92 ? 15.708 0.957 -0.449 1.00 97.06 92 MET A O 1
ATOM 684 N N . VAL A 1 93 ? 13.485 1.124 -0.215 1.00 97.69 93 VAL A N 1
ATOM 685 C CA . VAL A 1 93 ? 13.432 2.567 -0.490 1.00 97.69 93 VAL A CA 1
ATOM 686 C C . VAL A 1 93 ? 14.116 3.344 0.647 1.00 97.69 93 VAL A C 1
ATOM 688 O O . VAL A 1 93 ? 13.605 3.336 1.769 1.00 97.69 93 VAL A O 1
ATOM 691 N N . PRO A 1 94 ? 15.225 4.066 0.382 1.00 96.19 94 PRO A N 1
ATOM 692 C CA . PRO A 1 94 ? 15.936 4.811 1.419 1.00 96.19 94 PRO A CA 1
ATOM 693 C C . PRO A 1 94 ? 15.084 5.938 2.004 1.00 96.19 94 PRO A C 1
ATOM 695 O O . PRO A 1 94 ? 14.340 6.589 1.273 1.00 96.19 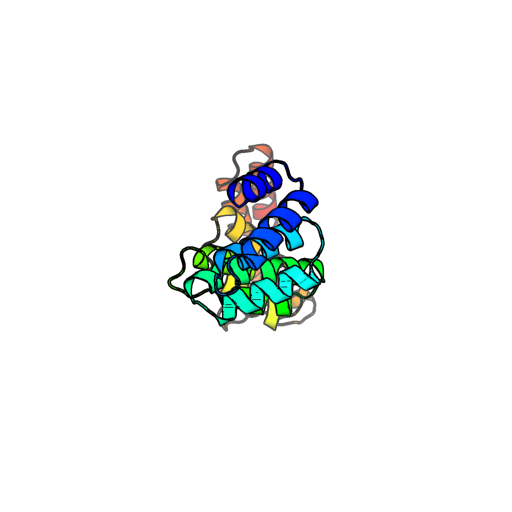94 PRO A O 1
ATOM 698 N N . THR A 1 95 ? 15.268 6.249 3.288 1.00 95.25 95 THR A N 1
ATOM 699 C CA . THR A 1 95 ? 14.561 7.346 3.983 1.00 95.25 95 THR A CA 1
ATOM 700 C C . THR A 1 95 ? 14.812 8.726 3.367 1.00 95.25 95 THR A C 1
ATOM 702 O O . THR A 1 95 ? 13.969 9.612 3.469 1.00 95.25 95 THR A O 1
ATOM 705 N N . THR A 1 96 ? 15.951 8.909 2.693 1.00 94.81 96 THR A N 1
ATOM 706 C CA . THR A 1 96 ? 16.332 10.138 1.977 1.00 94.81 96 THR A CA 1
ATOM 707 C C . THR A 1 96 ? 15.710 10.253 0.582 1.00 94.81 96 THR A C 1
ATOM 709 O O . THR A 1 96 ? 15.829 11.294 -0.066 1.00 94.81 96 THR A O 1
ATOM 712 N N . SER A 1 97 ? 15.052 9.200 0.089 1.00 95.56 97 SER A N 1
ATOM 713 C CA . SER A 1 97 ? 14.430 9.195 -1.231 1.00 95.56 97 SER A CA 1
ATOM 714 C C . SER A 1 97 ? 13.162 10.042 -1.258 1.00 95.56 97 SER A C 1
ATOM 716 O O . SER A 1 97 ? 12.319 9.966 -0.366 1.00 95.56 97 SER A O 1
ATOM 718 N N . ARG A 1 98 ? 12.942 10.760 -2.365 1.00 95.06 98 ARG A N 1
ATOM 719 C CA . ARG A 1 98 ? 11.665 11.448 -2.631 1.00 95.06 98 ARG A CA 1
ATOM 720 C C . ARG A 1 98 ? 10.475 10.483 -2.680 1.00 95.06 98 ARG A C 1
ATOM 722 O O . ARG A 1 98 ? 9.349 10.904 -2.446 1.00 95.06 98 ARG A O 1
ATOM 729 N N . GLY A 1 99 ? 10.721 9.206 -2.981 1.00 95.44 99 GLY A N 1
ATOM 730 C CA . GLY A 1 99 ? 9.701 8.158 -2.995 1.00 95.44 99 GLY A CA 1
ATOM 731 C C . GLY A 1 99 ? 9.411 7.541 -1.625 1.00 95.44 99 GLY A C 1
ATOM 732 O O . GLY A 1 99 ? 8.482 6.748 -1.518 1.00 95.44 99 GLY A O 1
ATOM 733 N N . TYR A 1 100 ? 10.166 7.884 -0.578 1.00 96.75 100 TYR A N 1
ATOM 734 C CA . TYR A 1 100 ? 9.992 7.290 0.749 1.00 96.75 100 TYR A CA 1
ATOM 735 C C . TYR A 1 100 ? 8.606 7.537 1.372 1.00 96.75 100 TYR A C 1
ATOM 737 O O . TYR A 1 100 ? 8.011 6.586 1.879 1.00 96.75 100 TYR A O 1
ATOM 745 N N . PRO A 1 101 ? 8.014 8.748 1.296 1.00 96.56 101 PRO A N 1
ATOM 746 C CA . PRO A 1 101 ? 6.647 8.952 1.774 1.00 96.56 101 PRO A CA 1
ATOM 747 C C . PRO A 1 101 ? 5.651 8.006 1.099 1.00 96.56 101 PRO A C 1
ATOM 749 O O . PRO A 1 101 ? 4.814 7.406 1.766 1.00 96.56 101 PRO A O 1
ATOM 752 N N . GLU A 1 102 ? 5.781 7.823 -0.216 1.00 96.81 102 GLU A N 1
ATOM 753 C CA . GLU A 1 102 ? 4.890 6.960 -0.987 1.00 96.81 102 GLU A CA 1
ATOM 754 C C . GLU A 1 102 ? 5.090 5.476 -0.660 1.00 96.81 102 GLU A C 1
ATOM 756 O O . GLU A 1 102 ? 4.113 4.739 -0.523 1.00 96.81 102 GLU A O 1
ATOM 761 N N . SER A 1 103 ? 6.333 5.031 -0.442 1.00 97.12 103 SER A N 1
ATOM 762 C CA . SER A 1 103 ? 6.583 3.651 -0.015 1.00 97.12 103 SER A CA 1
ATOM 763 C C . SER A 1 103 ? 5.919 3.362 1.333 1.00 97.12 103 SER A C 1
ATOM 765 O O . SER A 1 103 ? 5.300 2.308 1.489 1.00 97.12 103 SER A O 1
ATOM 767 N N . GLN A 1 104 ? 5.942 4.315 2.271 1.00 96.62 104 GLN A N 1
ATOM 768 C CA . GLN A 1 104 ? 5.264 4.169 3.559 1.00 96.62 104 GLN A CA 1
ATOM 769 C C . GLN A 1 104 ? 3.739 4.147 3.432 1.00 96.62 104 GLN A C 1
ATOM 771 O O . GLN A 1 104 ? 3.097 3.315 4.074 1.00 96.62 104 GLN A O 1
ATOM 776 N N . ARG A 1 105 ? 3.141 4.971 2.560 1.00 96.62 105 ARG A N 1
ATOM 777 C CA . ARG A 1 105 ? 1.689 4.915 2.295 1.00 96.62 105 ARG A CA 1
ATOM 778 C C . ARG A 1 105 ? 1.259 3.559 1.743 1.00 96.62 105 ARG A C 1
ATOM 780 O O . ARG A 1 105 ? 0.269 2.985 2.207 1.00 96.62 105 ARG A O 1
ATOM 787 N N . LEU A 1 106 ? 2.013 3.020 0.783 1.00 95.62 106 LEU A N 1
ATOM 788 C CA . LEU A 1 106 ? 1.736 1.702 0.212 1.00 95.62 106 LEU A CA 1
ATOM 789 C C . LEU A 1 106 ? 1.899 0.589 1.250 1.00 95.62 106 LEU A C 1
ATOM 791 O O . LEU A 1 106 ? 1.053 -0.308 1.304 1.00 95.62 106 LEU A O 1
ATOM 795 N N . ARG A 1 107 ? 2.940 0.649 2.093 1.00 95.38 107 ARG A N 1
ATOM 796 C CA . ARG A 1 107 ? 3.140 -0.302 3.200 1.00 95.38 107 ARG A CA 1
ATOM 797 C C . ARG A 1 107 ? 1.973 -0.247 4.183 1.00 95.38 107 ARG A C 1
ATOM 799 O O . ARG A 1 107 ? 1.367 -1.288 4.421 1.00 95.38 107 ARG A O 1
ATOM 806 N N . ALA A 1 108 ? 1.595 0.943 4.657 1.00 96.06 108 ALA A N 1
ATOM 807 C CA . ALA A 1 108 ? 0.469 1.140 5.573 1.00 96.06 108 ALA A CA 1
ATOM 808 C C . ALA A 1 108 ? -0.843 0.585 5.001 1.00 96.06 108 ALA A C 1
ATOM 810 O O . ALA A 1 108 ? -1.517 -0.218 5.641 1.00 96.06 108 ALA A O 1
ATOM 811 N N . THR A 1 109 ? -1.165 0.921 3.750 1.00 93.94 109 THR A N 1
ATOM 812 C CA .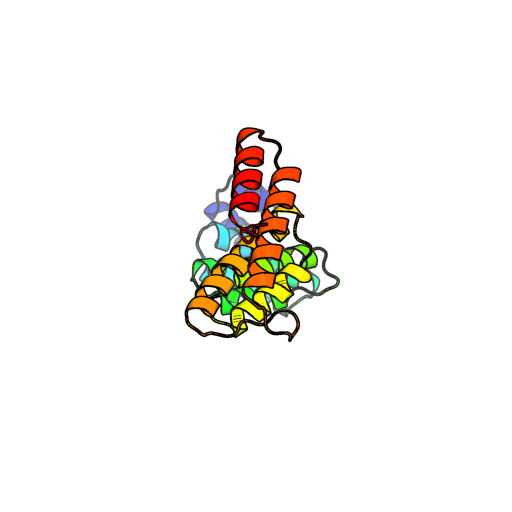 THR A 1 109 ? -2.377 0.416 3.082 1.00 93.94 109 THR A CA 1
ATOM 813 C C . THR A 1 109 ? -2.364 -1.111 2.962 1.00 93.94 109 THR A C 1
ATOM 815 O O . THR A 1 109 ? -3.391 -1.765 3.146 1.00 93.94 109 THR A O 1
ATOM 818 N N . THR A 1 110 ? -1.195 -1.697 2.688 1.00 93.25 110 THR A N 1
ATOM 819 C CA . THR A 1 110 ? -1.035 -3.151 2.551 1.00 93.25 110 THR A CA 1
ATOM 820 C C . THR A 1 110 ? -1.240 -3.865 3.886 1.00 93.25 110 THR A C 1
ATOM 822 O O . THR A 1 110 ? -2.025 -4.811 3.944 1.00 93.25 110 THR A O 1
ATOM 825 N N . VAL A 1 111 ? -0.610 -3.396 4.969 1.00 94.69 111 VAL A N 1
ATOM 826 C CA . VAL A 1 111 ? -0.772 -4.021 6.294 1.00 94.69 111 VAL A CA 1
ATOM 827 C C . VAL A 1 111 ? -2.190 -3.844 6.836 1.00 94.69 111 VAL A C 1
ATOM 829 O O . VAL A 1 111 ? -2.755 -4.791 7.376 1.00 94.69 111 VAL A O 1
ATOM 832 N N . VAL A 1 112 ? -2.830 -2.694 6.593 1.00 96.06 112 VAL A N 1
ATOM 833 C CA . VAL A 1 112 ? 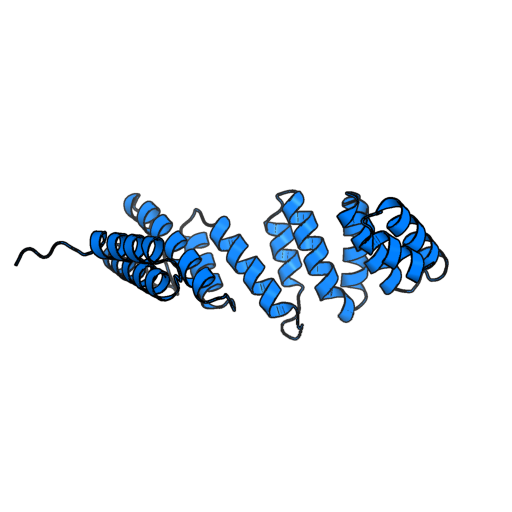-4.245 -2.479 6.935 1.00 96.06 112 VAL A CA 1
ATOM 834 C C . VAL A 1 112 ? -5.136 -3.463 6.186 1.00 96.06 112 VAL A C 1
ATOM 836 O O . VAL A 1 112 ? -6.041 -4.050 6.775 1.00 96.06 112 VAL A O 1
ATOM 839 N N . ALA A 1 113 ? -4.906 -3.684 4.891 1.00 92.88 113 ALA A N 1
ATOM 840 C CA . ALA A 1 113 ? -5.692 -4.639 4.116 1.00 92.88 113 ALA A CA 1
ATOM 841 C C . ALA A 1 113 ? -5.485 -6.087 4.594 1.00 92.88 113 ALA A C 1
ATOM 843 O O . ALA A 1 113 ? -6.455 -6.854 4.640 1.00 92.88 113 ALA A O 1
ATOM 844 N N . ALA A 1 114 ? -4.260 -6.440 4.991 1.00 92.06 114 ALA A N 1
ATOM 845 C CA . ALA A 1 114 ? -3.870 -7.788 5.393 1.00 92.06 114 ALA A CA 1
ATOM 846 C C . ALA A 1 114 ? -4.239 -8.149 6.840 1.00 92.06 114 ALA A C 1
ATOM 848 O O . ALA A 1 114 ? -4.519 -9.313 7.085 1.00 92.06 114 ALA A O 1
ATOM 849 N N . ALA A 1 115 ? -4.328 -7.190 7.768 1.00 95.12 115 ALA A N 1
ATOM 850 C CA . ALA A 1 115 ? -4.474 -7.488 9.194 1.00 95.12 115 ALA A CA 1
ATOM 851 C C . ALA A 1 115 ? -5.740 -8.294 9.543 1.00 95.12 115 ALA A C 1
ATOM 853 O O . ALA A 1 115 ? -6.872 -7.847 9.294 1.00 95.12 115 ALA A O 1
ATOM 854 N N . ARG A 1 116 ? -5.544 -9.481 10.127 1.00 93.94 116 ARG A N 1
ATOM 855 C CA . ARG A 1 116 ? -6.562 -10.421 10.627 1.00 93.94 116 ARG A CA 1
ATOM 856 C C . ARG A 1 116 ? -6.302 -10.873 12.065 1.00 93.94 116 ARG A C 1
ATOM 858 O O . ARG A 1 116 ? -7.268 -11.224 12.734 1.00 93.94 116 ARG A O 1
ATOM 865 N N . THR A 1 117 ? -5.059 -10.861 12.542 1.00 95.94 117 THR A N 1
ATOM 866 C CA . THR A 1 117 ? -4.691 -11.277 13.911 1.00 95.94 117 THR A CA 1
ATOM 867 C C . THR A 1 117 ? -4.412 -10.082 14.828 1.00 95.94 117 THR A C 1
ATOM 869 O O . THR A 1 117 ? -4.264 -8.957 14.357 1.00 95.94 117 THR A O 1
ATOM 872 N N . ALA A 1 118 ? -4.332 -10.300 16.146 1.00 95.25 118 ALA A N 1
ATOM 873 C CA . ALA A 1 118 ? -4.026 -9.234 17.108 1.00 95.25 118 ALA A CA 1
ATOM 874 C C . ALA A 1 118 ? -2.671 -8.555 16.843 1.00 95.25 118 ALA A C 1
ATOM 876 O O . ALA A 1 118 ? -2.588 -7.327 16.878 1.00 95.25 118 ALA A O 1
ATOM 877 N N . ASP A 1 119 ? -1.642 -9.343 16.525 1.00 94.81 119 ASP A N 1
ATOM 878 C CA . ASP A 1 119 ? -0.296 -8.834 16.245 1.00 94.81 119 ASP A CA 1
ATOM 879 C C . ASP A 1 119 ? -0.271 -8.027 14.943 1.00 94.81 119 ASP A C 1
ATOM 881 O O . ASP A 1 119 ? 0.286 -6.931 14.886 1.00 94.81 119 ASP A O 1
ATOM 885 N N . GLU A 1 120 ? -0.952 -8.513 13.902 1.00 95.25 120 GLU A N 1
ATOM 886 C CA . GLU A 1 120 ? -1.081 -7.777 12.644 1.00 95.25 120 GLU A CA 1
ATOM 887 C C . GLU A 1 120 ? -1.879 -6.478 12.814 1.00 95.25 120 GLU A C 1
ATOM 889 O O . GLU A 1 120 ? -1.566 -5.481 12.165 1.00 95.25 120 GLU A O 1
ATOM 894 N N . MET A 1 121 ? -2.895 -6.460 13.687 1.00 96.75 121 MET A N 1
ATOM 895 C CA . MET A 1 121 ? -3.627 -5.234 14.017 1.00 96.75 121 MET A CA 1
ATOM 896 C C . MET A 1 121 ? -2.721 -4.213 14.700 1.00 96.75 121 MET A C 1
ATOM 898 O O . MET A 1 121 ? -2.775 -3.041 14.335 1.00 96.75 121 MET A O 1
ATOM 902 N N . ALA A 1 122 ? -1.879 -4.641 15.646 1.00 95.88 122 ALA A N 1
ATOM 903 C CA . ALA A 1 122 ? -0.922 -3.755 16.308 1.00 95.88 122 ALA A CA 1
ATOM 904 C C . ALA A 1 122 ? 0.042 -3.129 15.285 1.00 95.88 122 ALA A C 1
ATOM 906 O O . ALA A 1 122 ? 0.153 -1.905 15.213 1.00 95.88 122 ALA A O 1
ATOM 907 N N . ILE A 1 123 ? 0.623 -3.955 14.407 1.00 95.19 123 ILE A N 1
ATOM 908 C CA . ILE A 1 123 ? 1.487 -3.499 13.306 1.00 95.19 123 ILE A CA 1
ATOM 909 C C . ILE A 1 123 ? 0.745 -2.513 12.392 1.00 95.19 123 ILE A C 1
ATOM 911 O O . ILE A 1 123 ? 1.299 -1.488 11.995 1.00 95.19 123 ILE A O 1
ATOM 915 N N . ALA A 1 124 ? -0.512 -2.799 12.044 1.00 97.00 124 ALA A N 1
ATOM 916 C CA . ALA A 1 124 ? -1.290 -1.942 11.160 1.00 97.00 124 ALA A CA 1
ATOM 917 C C . ALA A 1 124 ? -1.657 -0.597 11.806 1.00 97.00 124 ALA A C 1
ATOM 919 O O . ALA A 1 124 ? -1.618 0.425 11.120 1.00 97.00 124 ALA A O 1
ATOM 920 N N . PHE A 1 125 ? -1.973 -0.567 13.105 1.00 97.25 125 PHE A N 1
ATOM 921 C CA . PHE A 1 125 ? -2.197 0.688 13.825 1.00 97.25 125 PHE A CA 1
ATOM 922 C C . PHE A 1 125 ? -0.943 1.565 13.824 1.00 97.25 125 PHE A C 1
ATOM 924 O O . PHE A 1 125 ? -1.040 2.752 13.510 1.00 97.25 125 PHE A O 1
ATOM 931 N N . ASP A 1 126 ? 0.220 0.982 14.110 1.00 95.56 126 ASP A N 1
ATOM 932 C CA . ASP A 1 126 ? 1.490 1.713 14.133 1.00 95.56 126 ASP A CA 1
ATOM 933 C C . ASP A 1 126 ? 1.870 2.224 12.732 1.00 95.56 126 ASP A C 1
ATOM 935 O O . ASP A 1 126 ? 2.315 3.364 12.568 1.00 95.56 126 ASP A O 1
ATOM 939 N N . ALA A 1 127 ? 1.625 1.425 11.689 1.00 95.38 127 ALA A N 1
ATOM 940 C CA . ALA A 1 127 ? 1.859 1.835 10.308 1.00 95.38 127 ALA A CA 1
ATOM 941 C C . ALA A 1 127 ? 0.956 3.004 9.877 1.00 95.38 127 ALA A C 1
ATOM 943 O O . ALA A 1 127 ? 1.429 3.928 9.218 1.00 95.38 127 ALA A O 1
ATOM 944 N N . VAL A 1 128 ? -0.328 3.003 10.260 1.00 96.81 128 VAL A N 1
ATOM 945 C CA . VAL A 1 128 ? -1.249 4.121 9.978 1.00 96.81 128 VAL A CA 1
ATOM 946 C C . VAL A 1 128 ? -0.846 5.381 10.744 1.00 96.81 128 VAL A C 1
ATOM 948 O O . VAL A 1 128 ? -0.928 6.469 10.187 1.00 96.81 128 VAL A O 1
ATOM 951 N N . ALA A 1 129 ? -0.383 5.245 11.989 1.00 94.31 129 ALA A N 1
ATOM 952 C CA . ALA A 1 129 ? 0.025 6.380 12.817 1.00 94.31 129 ALA A CA 1
ATOM 953 C C . ALA A 1 129 ? 1.312 7.071 12.329 1.00 94.31 129 ALA A C 1
ATOM 955 O O . ALA A 1 129 ? 1.535 8.241 12.632 1.00 94.31 129 ALA A O 1
ATOM 956 N N . THR A 1 130 ? 2.172 6.351 11.604 1.00 93.44 130 THR A N 1
ATOM 957 C CA . THR A 1 130 ? 3.497 6.839 11.182 1.00 93.44 130 THR A CA 1
ATOM 958 C C . THR A 1 130 ? 3.581 7.190 9.699 1.00 93.44 130 THR A C 1
ATOM 960 O O . THR A 1 130 ? 4.404 8.023 9.312 1.00 93.44 130 THR A O 1
ATOM 963 N N . ALA A 1 131 ? 2.757 6.575 8.848 1.00 95.19 131 ALA A N 1
ATOM 964 C CA . ALA A 1 131 ? 2.769 6.852 7.419 1.00 95.19 131 ALA A CA 1
ATOM 965 C C . ALA A 1 131 ? 2.169 8.238 7.110 1.00 95.19 131 ALA A C 1
ATOM 967 O O . ALA A 1 131 ? 1.159 8.619 7.698 1.00 95.19 131 ALA A O 1
ATOM 968 N N . PRO A 1 132 ? 2.729 8.986 6.139 1.00 95.44 132 PRO A N 1
ATOM 969 C CA . PRO A 1 132 ? 2.236 10.308 5.756 1.00 95.44 132 PRO A CA 1
ATOM 970 C C . PRO A 1 132 ? 0.988 10.195 4.865 1.00 95.44 132 PRO A C 1
ATOM 972 O O . PRO A 1 132 ? 1.017 10.542 3.681 1.00 95.44 132 PRO A O 1
ATOM 975 N N . LEU A 1 133 ? -0.090 9.638 5.415 1.00 95.38 133 LEU A N 1
ATOM 976 C CA . LEU A 1 133 ? -1.370 9.428 4.745 1.00 95.38 133 LEU A CA 1
ATOM 977 C C . LEU A 1 133 ? -2.158 10.739 4.643 1.00 95.38 133 LEU A C 1
ATOM 979 O O . LEU A 1 133 ? -2.016 11.646 5.461 1.00 95.38 133 LEU A O 1
ATOM 983 N N . GLU A 1 134 ? -3.017 10.836 3.631 1.00 95.62 134 GLU A N 1
ATOM 984 C CA . GLU A 1 134 ? -3.993 11.922 3.578 1.00 95.62 134 GLU A CA 1
ATOM 985 C C . GLU A 1 134 ? -4.991 11.790 4.744 1.00 95.62 134 GLU A C 1
ATOM 987 O O . GLU A 1 134 ? -5.372 10.664 5.080 1.00 95.62 134 GLU A O 1
ATOM 992 N N . PRO A 1 135 ? -5.476 12.900 5.339 1.00 96.12 135 PRO A N 1
ATOM 993 C CA . PRO A 1 135 ? -6.309 12.848 6.544 1.00 96.12 135 PRO A CA 1
ATOM 994 C C . PRO A 1 135 ? -7.554 11.965 6.420 1.00 96.12 135 PRO A C 1
ATOM 996 O O . PRO A 1 135 ? -7.972 11.336 7.396 1.00 96.12 135 PRO A O 1
ATOM 999 N N . GLN A 1 136 ? -8.158 11.923 5.229 1.00 95.69 136 GLN A N 1
ATOM 1000 C CA . GLN A 1 136 ? -9.302 11.062 4.952 1.00 95.69 136 GLN A CA 1
ATOM 1001 C C . GLN A 1 136 ? -8.889 9.584 4.951 1.00 95.69 136 GLN A C 1
ATOM 1003 O O . GLN A 1 136 ? -9.467 8.802 5.701 1.00 95.69 136 GLN A O 1
ATOM 1008 N N . VAL A 1 137 ? -7.844 9.224 4.199 1.00 96.00 137 VAL A N 1
ATOM 1009 C CA . VAL A 1 137 ? -7.325 7.848 4.094 1.00 96.00 137 VAL A CA 1
ATOM 1010 C C . VAL A 1 137 ? -6.866 7.313 5.452 1.00 96.00 137 VAL A C 1
ATOM 1012 O O . VAL A 1 137 ? -7.189 6.184 5.814 1.00 96.00 137 VAL A O 1
ATOM 1015 N N . GLU A 1 138 ? -6.161 8.127 6.240 1.00 97.38 138 GLU A N 1
ATOM 1016 C CA . GLU A 1 138 ? -5.747 7.782 7.606 1.00 97.38 138 GLU A CA 1
ATOM 1017 C C . GLU A 1 138 ? -6.961 7.468 8.498 1.00 97.38 138 GLU A C 1
ATOM 1019 O O . GLU A 1 138 ? -6.993 6.463 9.215 1.00 97.38 138 GLU A O 1
ATOM 1024 N N . THR A 1 139 ? -7.994 8.315 8.433 1.00 98.00 139 THR A N 1
ATOM 1025 C CA . THR A 1 139 ? -9.200 8.163 9.254 1.00 98.00 139 THR A CA 1
ATOM 1026 C C . THR A 1 139 ? -10.021 6.942 8.829 1.00 98.00 139 THR A C 1
ATOM 1028 O O . THR A 1 139 ? -10.492 6.198 9.690 1.00 98.00 139 THR A O 1
ATOM 1031 N N . GLU A 1 140 ? -10.149 6.686 7.525 1.00 97.31 140 GLU A N 1
ATOM 1032 C CA . GLU A 1 140 ? -10.801 5.487 6.984 1.00 97.31 140 GLU A CA 1
ATOM 1033 C C . GLU A 1 140 ? -10.060 4.209 7.400 1.00 97.31 140 GLU A C 1
ATOM 1035 O O . GLU A 1 140 ? -10.680 3.274 7.913 1.00 97.31 140 GLU A O 1
ATOM 1040 N N . ALA A 1 141 ? -8.731 4.181 7.256 1.00 97.81 141 ALA A N 1
ATOM 1041 C CA . ALA A 1 141 ? -7.902 3.046 7.653 1.00 97.81 141 ALA A CA 1
ATOM 1042 C C . ALA A 1 141 ? -8.047 2.738 9.150 1.00 97.81 141 ALA A C 1
ATOM 1044 O O . ALA A 1 141 ? -8.288 1.591 9.535 1.00 97.81 141 ALA A O 1
ATOM 1045 N N . ARG A 1 142 ? -7.987 3.769 10.000 1.00 97.75 142 ARG A N 1
ATOM 1046 C CA . ARG A 1 142 ? -8.179 3.626 11.446 1.00 97.75 142 ARG A CA 1
ATOM 1047 C C . ARG A 1 142 ? -9.578 3.120 11.801 1.00 97.75 142 ARG A C 1
ATOM 1049 O O . ARG A 1 142 ? -9.690 2.221 12.632 1.00 97.75 142 ARG A O 1
ATOM 1056 N N . ALA A 1 143 ? -10.631 3.622 11.154 1.00 97.75 143 ALA A N 1
ATOM 1057 C CA . ALA A 1 143 ? -11.995 3.134 11.363 1.00 97.75 143 ALA A CA 1
ATOM 1058 C C . ALA A 1 143 ? -12.142 1.648 10.983 1.00 97.75 143 ALA A C 1
ATOM 1060 O O . ALA A 1 143 ? -12.783 0.877 11.701 1.00 97.75 143 ALA A O 1
ATOM 1061 N N . VAL A 1 144 ? -11.520 1.222 9.877 1.00 97.81 144 VAL A N 1
ATOM 1062 C CA . VAL A 1 144 ? -11.488 -0.189 9.458 1.00 97.81 144 VAL A CA 1
ATOM 1063 C C . VAL A 1 144 ? -10.783 -1.058 10.499 1.00 97.81 144 VAL A C 1
ATOM 1065 O O . VAL A 1 144 ? -11.324 -2.101 10.874 1.00 97.81 144 VAL A O 1
ATOM 1068 N N . LEU A 1 145 ? -9.615 -0.636 10.991 1.00 98.12 145 LEU A N 1
ATOM 1069 C CA . LEU A 1 145 ? -8.872 -1.373 12.015 1.00 98.12 145 LEU A CA 1
ATOM 1070 C C . LEU A 1 145 ? -9.659 -1.481 13.324 1.00 98.12 145 LEU A C 1
ATOM 1072 O O . LEU A 1 145 ? -9.790 -2.580 13.852 1.00 98.12 145 LEU A O 1
ATOM 1076 N N . LEU A 1 146 ? -10.254 -0.387 13.809 1.00 97.75 146 LEU A N 1
ATOM 1077 C CA . LEU A 1 146 ? -11.066 -0.384 15.033 1.00 97.75 146 LEU A CA 1
ATOM 1078 C C . LEU A 1 146 ? -12.267 -1.330 14.933 1.00 97.75 146 LEU A C 1
ATOM 1080 O O . LEU A 1 146 ? -12.526 -2.098 15.856 1.00 97.75 146 LEU A O 1
ATOM 1084 N N . ARG A 1 147 ? -12.969 -1.340 13.795 1.00 97.12 147 ARG A N 1
ATOM 1085 C CA . ARG A 1 147 ? -14.080 -2.277 13.563 1.00 97.12 147 ARG A CA 1
ATOM 1086 C C . ARG A 1 147 ? -13.637 -3.737 13.596 1.00 97.12 147 ARG A C 1
ATOM 1088 O O . ARG A 1 147 ? -14.339 -4.573 14.159 1.00 97.12 147 ARG A O 1
ATOM 1095 N N . ARG A 1 148 ? -12.499 -4.060 12.978 1.00 97.62 148 ARG A N 1
ATOM 1096 C CA . ARG A 1 148 ? -11.960 -5.429 13.004 1.00 97.62 148 ARG A CA 1
ATOM 1097 C C . ARG A 1 148 ? -11.448 -5.804 14.393 1.00 97.62 148 ARG A C 1
ATOM 1099 O O . ARG A 1 148 ? -11.674 -6.926 14.826 1.00 97.62 148 ARG A O 1
ATOM 1106 N N . ALA A 1 149 ? -10.822 -4.869 15.103 1.00 97.25 149 ALA A N 1
ATOM 1107 C CA . ALA A 1 149 ? -10.371 -5.067 16.474 1.00 97.25 149 ALA A CA 1
ATOM 1108 C C . ALA A 1 149 ? -11.548 -5.349 17.422 1.00 97.25 149 ALA A C 1
ATOM 1110 O O . ALA A 1 149 ? -11.477 -6.297 18.195 1.00 97.25 149 ALA A O 1
ATOM 1111 N N . LEU A 1 150 ? -12.664 -4.621 17.289 1.00 96.69 150 LEU A N 1
ATOM 1112 C CA . LEU A 1 150 ? -13.900 -4.893 18.035 1.00 96.69 150 LEU A CA 1
ATOM 1113 C C . LEU A 1 150 ? -14.424 -6.317 17.799 1.00 96.69 150 LEU A C 1
ATOM 1115 O O . LEU A 1 150 ? -14.849 -6.974 18.747 1.00 96.69 150 LEU A O 1
ATOM 1119 N N . LEU A 1 151 ? -14.367 -6.808 16.555 1.00 96.56 151 LEU A N 1
ATOM 1120 C CA . LEU A 1 151 ? -14.753 -8.183 16.222 1.00 96.56 151 LEU A CA 1
ATOM 1121 C C . LEU A 1 151 ? -13.811 -9.222 16.849 1.00 96.56 151 LEU A C 1
ATOM 1123 O O . LEU A 1 151 ? -14.269 -10.258 17.313 1.00 96.56 151 LEU A O 1
ATOM 1127 N N . LEU A 1 152 ? -12.505 -8.960 16.879 1.00 96.75 152 LEU A N 1
ATOM 1128 C CA . LEU A 1 152 ? -11.543 -9.845 17.544 1.00 96.75 152 LEU A CA 1
ATOM 1129 C C . LEU A 1 152 ? -11.769 -9.866 19.062 1.00 96.75 152 LEU A C 1
ATOM 1131 O O . LEU A 1 152 ? -11.789 -10.928 19.681 1.00 96.75 152 LEU A O 1
ATOM 1135 N N . THR A 1 153 ? -12.010 -8.705 19.668 1.00 96.25 153 THR A N 1
ATOM 1136 C CA . THR A 1 153 ? -12.260 -8.604 21.108 1.00 96.25 153 THR A CA 1
ATOM 1137 C C . THR A 1 153 ? -13.582 -9.244 21.522 1.00 96.25 153 THR A C 1
ATOM 1139 O O . THR A 1 153 ? -13.636 -9.853 22.588 1.00 96.25 153 THR A O 1
ATOM 1142 N N . SER A 1 154 ? -14.622 -9.222 20.680 1.00 94.94 154 SER A N 1
ATOM 1143 C CA . SER A 1 154 ? -15.854 -9.979 20.958 1.00 94.94 154 SER A CA 1
ATOM 1144 C C . SER A 1 154 ? -15.659 -11.501 20.911 1.00 94.94 154 SER A C 1
ATOM 1146 O O . SER A 1 154 ? -16.458 -12.233 21.489 1.00 94.94 154 SER A O 1
ATOM 1148 N N . GLN A 1 155 ? -14.576 -11.976 20.290 1.00 96.00 155 GLN A N 1
ATOM 1149 C CA . GLN A 1 155 ? -14.142 -13.378 20.284 1.00 96.00 155 GLN A CA 1
ATOM 1150 C C . GLN A 1 155 ? -13.158 -13.707 21.424 1.00 96.00 155 GLN A C 1
ATOM 1152 O O . GLN A 1 155 ? -12.620 -14.811 21.472 1.00 96.00 155 GLN A O 1
ATOM 1157 N N . GLY A 1 156 ? -12.903 -12.768 22.342 1.00 95.44 156 GLY A N 1
ATOM 1158 C CA . GLY A 1 156 ? -11.981 -12.949 23.469 1.00 95.44 156 GLY A CA 1
ATOM 1159 C C . GLY A 1 156 ? -10.508 -12.681 23.145 1.00 95.44 156 GLY A C 1
ATOM 1160 O O . GLY A 1 156 ? -9.646 -12.952 23.979 1.00 95.44 156 GLY A O 1
ATOM 1161 N N . VAL A 1 157 ? -10.194 -12.137 21.964 1.00 96.88 157 VAL A N 1
ATOM 1162 C CA . VAL A 1 157 ? -8.819 -11.800 21.568 1.00 96.88 157 VAL A CA 1
ATOM 1163 C C . VAL A 1 157 ? -8.461 -10.381 22.016 1.00 96.88 157 VAL A C 1
ATOM 1165 O O . VAL A 1 157 ? -9.146 -9.408 21.690 1.00 96.88 157 VAL A O 1
ATOM 1168 N N . VAL A 1 158 ? -7.342 -10.244 22.728 1.00 96.12 158 VAL A N 1
ATOM 1169 C CA . VAL A 1 158 ? -6.826 -8.941 23.166 1.00 96.12 158 VAL A CA 1
ATOM 1170 C C . VAL A 1 158 ? -6.039 -8.290 22.032 1.00 96.12 158 VAL A C 1
ATOM 1172 O O . VAL A 1 158 ? -5.037 -8.830 21.572 1.00 96.12 158 VAL A O 1
ATOM 1175 N N . VAL A 1 159 ? -6.480 -7.111 21.592 1.00 96.62 159 VAL A N 1
ATOM 1176 C CA . VAL A 1 159 ? -5.806 -6.316 20.555 1.00 96.62 159 VAL A CA 1
ATOM 1177 C C . VAL A 1 159 ? -5.047 -5.169 21.210 1.00 96.62 159 VAL A C 1
ATOM 1179 O O . VAL A 1 159 ? -5.576 -4.513 22.106 1.00 96.62 159 VAL A O 1
ATOM 1182 N N . HIS A 1 160 ? -3.828 -4.903 20.743 1.00 94.62 160 HIS A N 1
ATOM 1183 C CA . HIS A 1 160 ? -2.975 -3.842 21.274 1.00 94.62 160 HIS A CA 1
ATOM 1184 C C . HIS A 1 160 ? -2.812 -2.691 20.275 1.00 94.62 160 HIS A C 1
ATOM 1186 O O . HIS A 1 160 ? -2.851 -2.894 19.061 1.00 94.62 160 HIS A O 1
ATOM 1192 N N . ARG A 1 161 ? -2.598 -1.479 20.794 1.00 94.12 161 ARG A N 1
ATOM 1193 C CA . ARG A 1 161 ? -2.174 -0.295 20.033 1.00 94.12 161 ARG A CA 1
ATOM 1194 C C . ARG A 1 161 ? -1.120 0.453 20.842 1.00 94.12 161 ARG A C 1
ATOM 1196 O O . ARG A 1 161 ? -1.391 0.810 21.987 1.00 94.12 161 ARG A O 1
ATOM 1203 N N . GLY A 1 162 ? 0.070 0.672 20.274 1.00 88.62 162 GLY A N 1
ATOM 1204 C CA . GLY A 1 162 ? 1.185 1.295 21.000 1.00 88.62 162 GLY A CA 1
ATOM 1205 C C . GLY A 1 162 ? 1.585 0.537 22.275 1.00 88.62 162 GLY A C 1
ATOM 1206 O O . GLY A 1 162 ? 1.911 1.156 23.282 1.00 88.62 162 GLY A O 1
ATOM 1207 N N . GLY A 1 163 ? 1.473 -0.796 22.269 1.00 88.50 163 GLY A N 1
ATOM 1208 C CA . GLY A 1 163 ? 1.793 -1.660 23.414 1.00 88.50 163 GLY A CA 1
ATOM 1209 C C . GLY A 1 163 ? 0.721 -1.753 24.509 1.00 88.50 163 GLY A C 1
ATOM 1210 O O . GLY A 1 163 ? 0.851 -2.589 25.398 1.00 88.50 163 GLY A O 1
ATOM 1211 N N . ALA A 1 164 ? -0.354 -0.961 24.449 1.00 92.12 164 ALA A N 1
ATOM 1212 C CA . ALA A 1 164 ? -1.449 -1.014 25.421 1.00 92.12 164 ALA A CA 1
ATOM 1213 C C . ALA A 1 164 ? -2.658 -1.801 24.878 1.00 92.12 164 ALA A C 1
ATOM 1215 O O . ALA A 1 164 ? -2.978 -1.666 23.691 1.00 92.12 164 ALA A O 1
ATOM 1216 N N . PRO A 1 165 ? -3.355 -2.601 25.712 1.00 94.94 165 PRO A N 1
ATOM 1217 C CA . PRO A 1 165 ? -4.562 -3.303 25.293 1.00 94.94 165 PRO A CA 1
ATOM 1218 C C . PRO A 1 165 ? -5.691 -2.303 25.029 1.00 94.94 165 PRO A C 1
ATOM 1220 O O . PRO A 1 165 ? -5.960 -1.404 25.828 1.00 94.94 165 PRO A O 1
ATOM 1223 N N . LEU A 1 166 ? -6.378 -2.469 23.904 1.00 94.94 166 LEU A N 1
ATOM 1224 C CA . LEU A 1 166 ? -7.560 -1.689 23.569 1.00 94.94 166 LEU A CA 1
ATOM 1225 C C . LEU A 1 166 ? -8.797 -2.316 24.218 1.00 94.94 166 LEU A C 1
ATOM 1227 O O . LEU A 1 166 ? -9.074 -3.502 24.047 1.00 94.94 166 LEU A O 1
ATOM 1231 N N . THR A 1 167 ? -9.572 -1.506 24.937 1.00 94.88 167 THR A N 1
ATOM 1232 C CA . THR A 1 167 ? -10.860 -1.934 25.498 1.00 94.88 167 THR A CA 1
ATOM 1233 C C . THR A 1 167 ? -11.998 -1.634 24.519 1.00 94.88 167 THR A C 1
ATOM 1235 O O . THR A 1 167 ? -11.910 -0.651 23.774 1.00 94.88 167 THR A O 1
ATOM 1238 N N . PRO A 1 168 ? -13.105 -2.404 24.534 1.00 94.62 168 PRO A N 1
ATOM 1239 C CA . PRO A 1 168 ? -14.260 -2.130 23.677 1.00 94.62 168 PRO A CA 1
ATOM 1240 C C . PRO A 1 168 ? -14.783 -0.694 23.802 1.00 94.62 168 PRO A C 1
ATOM 1242 O O . PRO A 1 168 ? -15.094 -0.061 22.798 1.00 94.62 168 PRO A O 1
ATOM 1245 N N . THR A 1 169 ? -14.816 -0.146 25.019 1.00 93.62 169 THR A N 1
ATOM 1246 C CA . THR A 1 169 ? -15.270 1.228 25.280 1.00 93.62 169 THR A CA 1
ATOM 1247 C C . THR A 1 169 ? -14.394 2.265 24.578 1.00 93.62 169 THR A C 1
ATOM 1249 O O . THR A 1 169 ? -14.916 3.168 23.925 1.00 93.62 169 THR A O 1
ATOM 1252 N N . VAL A 1 170 ? -13.066 2.118 24.664 1.00 94.25 170 VAL A N 1
ATOM 1253 C CA . VAL A 1 170 ? -12.120 3.014 23.979 1.00 94.25 170 VAL A CA 1
ATOM 1254 C C . VAL A 1 170 ? -12.244 2.861 22.467 1.00 94.25 170 VAL A C 1
ATOM 1256 O O . VAL A 1 170 ? -12.328 3.859 21.760 1.00 94.25 170 VAL A O 1
ATOM 1259 N N . MET A 1 171 ? -12.332 1.627 21.961 1.00 95.62 171 MET A N 1
ATOM 1260 C CA . MET A 1 171 ? -12.478 1.378 20.525 1.00 95.62 171 MET A CA 1
ATOM 1261 C C . MET A 1 171 ? -13.752 2.007 19.945 1.00 95.62 171 MET A C 1
ATOM 1263 O O . MET A 1 171 ? -13.700 2.589 18.864 1.00 95.62 171 MET A O 1
ATOM 1267 N N . LEU A 1 172 ? -14.888 1.899 20.643 1.00 96.25 172 LEU A N 1
ATOM 1268 C CA . LEU A 1 172 ? -16.159 2.495 20.216 1.00 96.25 172 LEU A CA 1
ATOM 1269 C C . LEU A 1 172 ? -16.103 4.026 20.229 1.00 96.25 172 LEU A C 1
ATOM 1271 O O . LEU A 1 172 ? -16.580 4.657 19.284 1.00 96.25 172 LEU A O 1
ATOM 1275 N N . SER A 1 173 ? -15.482 4.617 21.256 1.00 95.81 173 SER A N 1
ATOM 1276 C CA . SER A 1 173 ? -15.258 6.066 21.325 1.00 95.81 173 SER A CA 1
ATOM 1277 C C . SER A 1 173 ? -14.387 6.551 20.164 1.00 95.81 173 SER A C 1
ATOM 1279 O O . SER A 1 173 ? -14.797 7.435 19.412 1.00 95.81 173 SER A O 1
ATOM 1281 N N . ASP A 1 174 ? -13.231 5.915 19.956 1.00 96.31 174 ASP A N 1
ATOM 1282 C CA . ASP A 1 174 ? -12.301 6.253 18.875 1.00 96.31 174 ASP A CA 1
ATOM 1283 C C . ASP A 1 174 ? -12.950 6.075 17.493 1.00 96.31 174 ASP A C 1
ATOM 1285 O O . ASP A 1 174 ? -12.697 6.854 16.570 1.00 96.31 174 ASP A O 1
ATOM 1289 N N . LEU A 1 175 ? -13.804 5.059 17.330 1.00 97.50 175 LEU A N 1
ATOM 1290 C CA . LEU A 1 175 ? -14.525 4.812 16.083 1.00 97.50 175 LEU A CA 1
ATOM 1291 C C . LEU A 1 175 ? -15.577 5.898 15.820 1.00 97.50 175 LEU A C 1
ATOM 1293 O O . LEU A 1 175 ? -15.698 6.367 14.686 1.00 97.50 175 LEU A O 1
ATOM 1297 N N . ALA A 1 176 ? -16.292 6.352 16.854 1.00 97.50 176 ALA A N 1
ATOM 1298 C CA . ALA A 1 176 ? -17.209 7.482 16.743 1.00 97.50 176 ALA A CA 1
ATOM 1299 C C . ALA A 1 176 ? -16.471 8.774 16.350 1.00 97.50 176 ALA A C 1
ATOM 1301 O O . ALA A 1 176 ? -16.954 9.522 15.496 1.00 97.50 176 ALA A O 1
ATOM 1302 N N . ASP A 1 177 ? -15.281 9.014 16.905 1.00 97.69 177 ASP A N 1
ATOM 1303 C CA . ASP A 1 177 ? -14.439 10.154 16.530 1.00 97.69 177 ASP A CA 1
ATOM 1304 C C . ASP A 1 177 ? -13.938 10.060 15.087 1.00 97.69 177 ASP A C 1
ATOM 1306 O O . ASP A 1 177 ? -13.942 11.064 14.366 1.00 97.69 177 ASP A O 1
ATOM 1310 N N . CYS A 1 178 ? -13.584 8.857 14.621 1.00 98.06 178 CYS A N 1
ATOM 1311 C CA . CYS A 1 178 ? -13.252 8.636 13.215 1.00 98.06 178 CYS A CA 1
ATOM 1312 C C . CYS A 1 178 ? -14.423 9.030 12.308 1.00 98.06 178 CYS A C 1
ATOM 1314 O O . CYS A 1 178 ? -14.229 9.791 11.362 1.00 98.06 178 CYS A O 1
ATOM 1316 N N . TYR A 1 179 ? -15.647 8.593 12.613 1.00 98.12 179 TYR A N 1
ATOM 1317 C CA . TYR A 1 179 ? -16.814 8.955 11.810 1.00 98.12 179 TYR A CA 1
ATOM 1318 C C . TYR A 1 179 ? -17.117 10.457 11.831 1.00 98.12 179 TYR A C 1
ATOM 1320 O O . TYR A 1 179 ? -17.369 11.033 10.775 1.00 98.12 179 TYR A O 1
ATOM 1328 N N . ARG A 1 180 ? -17.003 11.140 12.977 1.00 97.62 180 ARG A N 1
ATOM 1329 C CA . ARG A 1 180 ? -17.148 12.611 13.028 1.00 97.62 180 ARG A CA 1
ATOM 1330 C C . ARG A 1 180 ? -16.107 13.319 12.164 1.00 97.62 180 ARG A C 1
ATOM 1332 O O . ARG A 1 180 ? -16.435 14.280 11.469 1.00 97.62 180 ARG A O 1
ATOM 1339 N N . ARG A 1 181 ? -14.863 12.835 12.167 1.00 97.94 181 ARG A N 1
ATOM 1340 C CA . ARG A 1 181 ? -13.796 13.391 11.327 1.00 97.94 181 ARG A CA 1
ATOM 1341 C C . ARG A 1 181 ? -14.043 13.131 9.840 1.00 97.94 181 ARG A C 1
ATOM 1343 O O . ARG A 1 181 ? -13.868 14.048 9.045 1.00 97.94 181 ARG A O 1
ATOM 1350 N N . LEU A 1 182 ? -14.528 11.947 9.462 1.00 98.00 182 LEU A N 1
ATOM 1351 C CA . LEU A 1 182 ? -14.948 11.663 8.082 1.00 98.00 182 LEU A CA 1
ATOM 1352 C C . LEU A 1 182 ? -16.127 12.542 7.646 1.00 98.00 182 LEU A C 1
ATOM 1354 O O . LEU A 1 182 ? -16.139 13.038 6.522 1.00 98.00 182 LEU A O 1
ATOM 1358 N N . ALA A 1 183 ? -17.080 12.810 8.542 1.00 97.38 183 ALA A N 1
ATOM 1359 C CA . ALA A 1 183 ? -18.170 13.746 8.283 1.00 97.38 183 ALA A CA 1
ATOM 1360 C C . ALA A 1 183 ? -17.645 15.164 7.985 1.00 97.38 183 ALA A C 1
ATOM 1362 O O . ALA A 1 183 ? -18.089 15.797 7.026 1.00 97.38 183 ALA A O 1
ATOM 1363 N N . ALA A 1 184 ? -16.677 15.645 8.772 1.00 97.31 184 ALA A N 1
ATOM 1364 C CA . ALA A 1 184 ? -16.065 16.962 8.589 1.00 97.31 184 ALA A CA 1
ATOM 1365 C C . ALA A 1 184 ? -15.266 17.081 7.278 1.00 97.31 184 ALA A C 1
ATOM 1367 O O . ALA A 1 184 ? -15.258 18.144 6.665 1.00 97.31 184 ALA A O 1
ATOM 1368 N N . LEU A 1 185 ? -14.625 15.994 6.837 1.00 96.38 185 LEU A N 1
ATOM 1369 C CA . LEU A 1 185 ? -13.871 15.937 5.579 1.00 96.38 185 LEU A CA 1
ATOM 1370 C C . LEU A 1 185 ? -14.770 15.738 4.345 1.00 96.38 185 LEU A C 1
ATOM 1372 O O . LEU A 1 185 ? -14.361 16.039 3.226 1.00 96.38 185 LEU A O 1
ATOM 1376 N N . SER A 1 186 ? -15.999 15.248 4.528 1.00 95.38 186 SER A N 1
ATOM 1377 C CA . SER A 1 186 ? -16.931 14.989 3.431 1.00 95.38 186 SER A CA 1
ATOM 1378 C C . SER A 1 186 ? -17.448 16.282 2.799 1.00 95.38 186 SER A C 1
ATOM 1380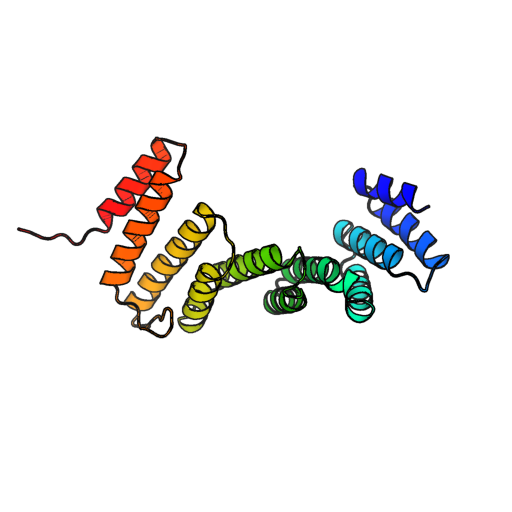 O O . SER A 1 186 ? -18.018 17.143 3.475 1.00 95.38 186 SER A O 1
ATOM 1382 N N . THR A 1 187 ? -17.365 16.377 1.471 1.00 94.62 187 THR A N 1
ATOM 1383 C CA . THR A 1 187 ? -17.984 17.454 0.680 1.00 94.62 187 THR A CA 1
ATOM 1384 C C . THR A 1 187 ? -19.477 17.210 0.434 1.00 94.62 187 THR A C 1
ATOM 1386 O O . THR A 1 187 ? -20.259 18.158 0.383 1.00 94.62 187 THR A O 1
ATOM 1389 N N . SER A 1 188 ? -19.901 15.944 0.370 1.00 96.62 188 SER A N 1
ATOM 1390 C CA . SER A 1 188 ? -21.301 15.549 0.184 1.00 96.62 188 SER A CA 1
ATOM 1391 C C . SER A 1 188 ? -22.100 15.657 1.485 1.00 96.62 188 SER A C 1
ATOM 1393 O O . SER A 1 188 ? -21.704 15.108 2.520 1.00 96.62 188 SER A O 1
ATOM 1395 N N . ALA A 1 189 ? -23.252 16.336 1.426 1.00 95.44 189 ALA A N 1
ATOM 1396 C CA . ALA A 1 189 ? -24.157 16.490 2.564 1.00 95.44 189 ALA A CA 1
ATOM 1397 C C . ALA A 1 189 ? -24.780 15.157 3.011 1.00 95.44 189 ALA A C 1
ATOM 1399 O O . ALA A 1 189 ? -24.875 14.911 4.211 1.00 95.44 189 ALA A O 1
ATOM 1400 N N . SER A 1 190 ? -25.143 14.277 2.071 1.00 96.00 190 SER A N 1
ATOM 1401 C CA . SER A 1 190 ? -25.710 12.960 2.390 1.00 96.00 190 SER A CA 1
ATOM 1402 C C . SER A 1 190 ? -24.679 12.049 3.057 1.00 96.00 190 SER A C 1
ATOM 1404 O O . SER A 1 190 ? -24.960 11.445 4.089 1.00 96.00 190 SER A O 1
ATOM 1406 N N . THR A 1 191 ? -23.452 12.015 2.531 1.00 95.38 191 THR A N 1
ATOM 1407 C CA . THR A 1 191 ? -22.342 11.249 3.116 1.00 95.38 191 THR A CA 1
ATOM 1408 C C . THR A 1 191 ? -21.983 11.767 4.510 1.00 95.38 191 THR A C 1
ATOM 1410 O O . THR A 1 191 ? -21.761 10.981 5.429 1.00 95.38 191 THR A O 1
ATOM 1413 N N . ARG A 1 192 ? -21.985 13.093 4.698 1.00 96.88 192 ARG A N 1
ATOM 1414 C CA . ARG A 1 192 ? -21.766 13.723 6.006 1.00 96.88 192 ARG A CA 1
ATOM 1415 C C . ARG A 1 192 ? -22.824 13.301 7.021 1.00 96.88 192 ARG A C 1
ATOM 1417 O O . ARG A 1 192 ? -22.454 12.910 8.124 1.00 96.88 192 ARG A O 1
ATOM 1424 N N . ALA A 1 193 ? -24.104 13.363 6.651 1.00 96.31 193 ALA A N 1
ATOM 1425 C CA . ALA A 1 193 ? -25.202 12.936 7.516 1.00 96.31 193 ALA A CA 1
ATOM 1426 C C . ALA A 1 193 ? -25.047 11.461 7.921 1.00 96.31 193 ALA A C 1
ATOM 1428 O O . ALA A 1 193 ? -25.046 11.158 9.109 1.00 96.31 193 ALA A O 1
ATOM 1429 N N . GLY A 1 194 ? -24.762 10.574 6.959 1.00 97.25 194 GLY A N 1
ATOM 1430 C CA . GLY A 1 194 ? -24.541 9.153 7.241 1.00 97.25 194 GLY A CA 1
ATOM 1431 C C . GLY A 1 194 ? -23.396 8.893 8.228 1.00 97.25 194 GLY A C 1
ATOM 1432 O O . GLY A 1 194 ? -23.534 8.074 9.134 1.00 97.25 194 GLY A O 1
ATOM 1433 N N . TYR A 1 195 ? -22.278 9.618 8.120 1.00 97.50 195 TYR A N 1
ATOM 1434 C CA . TYR A 1 195 ? -21.194 9.507 9.100 1.00 97.50 195 TYR A CA 1
ATOM 1435 C C . TYR A 1 195 ? -21.580 10.032 10.491 1.00 97.50 195 TYR A C 1
ATOM 1437 O O . TYR A 1 195 ? -21.183 9.441 11.496 1.00 97.50 195 TYR A O 1
ATOM 1445 N N . VAL A 1 196 ? -22.360 11.112 10.577 1.00 96.62 196 VAL A N 1
ATOM 1446 C CA . VAL A 1 196 ? -22.870 11.620 11.862 1.00 96.62 196 VAL A CA 1
ATOM 1447 C C . VAL A 1 196 ? -23.799 10.600 12.520 1.00 96.62 196 VAL A C 1
ATOM 1449 O O . VAL A 1 196 ? -23.662 10.340 13.716 1.00 96.62 196 VAL A O 1
ATOM 1452 N N . ASP A 1 197 ? -24.683 9.972 11.748 1.00 96.88 197 ASP A N 1
ATOM 1453 C CA . ASP A 1 197 ? -25.597 8.942 12.245 1.00 96.88 197 ASP A CA 1
ATOM 1454 C C . ASP A 1 197 ? -24.832 7.719 12.765 1.00 96.88 197 ASP A C 1
ATOM 1456 O O . ASP A 1 197 ? -25.080 7.260 13.884 1.00 96.88 197 ASP A O 1
ATOM 1460 N N . LEU A 1 198 ? -23.826 7.250 12.016 1.00 95.81 198 LEU A N 1
ATOM 1461 C CA . LEU A 1 198 ? -22.928 6.183 12.466 1.00 95.81 198 LEU A CA 1
ATOM 1462 C C . LEU A 1 198 ? -22.226 6.559 13.776 1.00 95.81 198 LEU A C 1
ATOM 1464 O O . LEU A 1 198 ? -22.235 5.768 14.718 1.00 95.81 198 LEU A O 1
ATOM 1468 N N . ALA A 1 199 ? -21.684 7.774 13.888 1.00 95.69 199 ALA A N 1
ATOM 1469 C CA . ALA A 1 199 ? -21.036 8.237 15.116 1.00 95.69 199 ALA A CA 1
ATOM 1470 C C . ALA A 1 199 ? -22.000 8.286 16.314 1.00 95.69 199 ALA A C 1
ATOM 1472 O O . ALA A 1 199 ? -21.603 7.992 17.443 1.00 95.69 199 ALA A O 1
ATOM 1473 N N . ASN A 1 200 ? -23.258 8.670 16.089 1.00 94.75 200 ASN A N 1
ATOM 1474 C CA . ASN A 1 200 ? -24.275 8.737 17.135 1.00 94.75 200 ASN A CA 1
ATOM 1475 C C . ASN A 1 200 ? -24.745 7.348 17.576 1.00 94.75 200 ASN A C 1
ATOM 1477 O O . ASN A 1 200 ? -24.942 7.143 18.773 1.00 94.75 200 ASN A O 1
ATOM 1481 N N . SER A 1 201 ? -24.844 6.384 16.655 1.00 94.12 201 SER A N 1
ATOM 1482 C CA . SER A 1 201 ? -25.237 5.005 16.983 1.00 94.12 201 SER A CA 1
ATOM 1483 C C . SER A 1 201 ? -24.254 4.272 17.904 1.00 94.12 201 SER A C 1
ATOM 1485 O O . SER A 1 201 ? -24.634 3.306 18.558 1.00 94.12 201 SER A O 1
ATOM 1487 N N . LEU A 1 202 ? -23.000 4.736 17.978 1.00 91.62 202 LEU A N 1
ATOM 1488 C CA . LEU A 1 202 ? -21.947 4.135 18.801 1.00 91.62 202 LEU A CA 1
ATOM 1489 C C . LEU A 1 202 ? -21.881 4.702 20.224 1.00 91.62 202 LEU A C 1
ATOM 1491 O O . LEU A 1 202 ? -21.050 4.255 21.016 1.00 91.62 202 LEU A O 1
ATOM 1495 N N . ARG A 1 203 ? -22.709 5.699 20.569 1.00 80.31 203 ARG A N 1
ATOM 1496 C CA . ARG A 1 203 ? -22.717 6.242 21.932 1.00 80.31 203 ARG A CA 1
ATOM 1497 C C . ARG A 1 203 ? -23.197 5.171 22.921 1.00 80.31 203 ARG A C 1
ATOM 1499 O O . ARG A 1 203 ? -24.210 4.521 22.662 1.00 80.31 203 ARG A O 1
ATOM 1506 N N . PRO A 1 204 ? -22.535 5.024 24.083 1.00 68.69 204 PRO A N 1
ATOM 1507 C CA . PRO A 1 204 ? -23.110 4.279 25.191 1.00 68.69 204 PRO A CA 1
ATOM 1508 C C . PRO A 1 204 ? -24.450 4.919 25.564 1.00 68.69 204 PRO A C 1
ATOM 1510 O O . PRO A 1 204 ? -24.520 6.135 25.752 1.00 68.69 204 PRO A O 1
ATOM 1513 N N . TRP A 1 205 ? -25.511 4.121 25.657 1.00 58.09 205 TRP A N 1
ATOM 1514 C CA . TRP A 1 205 ? -26.795 4.601 26.159 1.00 58.09 205 TRP A CA 1
ATOM 1515 C C . TRP A 1 205 ? -26.643 4.845 27.661 1.00 58.09 205 TRP A C 1
ATOM 1517 O O . TRP A 1 205 ? -26.740 3.916 28.459 1.00 58.09 205 TRP A O 1
ATOM 1527 N N . SER A 1 206 ? -26.360 6.084 28.060 1.00 52.31 206 SER A N 1
ATOM 1528 C CA . SER A 1 206 ? -26.529 6.500 29.449 1.00 52.31 206 SER A CA 1
ATOM 1529 C C . SER A 1 206 ? -28.009 6.811 29.657 1.00 52.31 206 SER A C 1
ATOM 1531 O O . SER A 1 206 ? -28.485 7.864 29.230 1.00 52.31 206 SER A O 1
ATOM 1533 N N . LEU A 1 207 ? -28.746 5.883 30.265 1.00 42.38 207 LEU A N 1
ATOM 1534 C CA . LEU A 1 207 ? -30.016 6.223 30.900 1.00 42.38 207 LEU A CA 1
ATOM 1535 C C . LEU A 1 207 ? -29.679 7.162 32.067 1.00 42.38 207 LEU A C 1
ATOM 1537 O O . LEU A 1 207 ? -28.947 6.763 32.972 1.00 42.38 207 LEU A O 1
ATOM 1541 N N . LEU A 1 208 ? -30.121 8.419 31.966 1.00 37.78 208 LEU A N 1
ATOM 1542 C CA . LEU A 1 208 ? -30.200 9.335 33.107 1.00 37.78 208 LEU A CA 1
ATOM 1543 C C . LEU A 1 208 ? -31.294 8.863 34.066 1.00 37.78 208 LEU A C 1
ATOM 1545 O O . LEU A 1 208 ? -32.333 8.381 33.558 1.00 37.78 208 LEU A O 1
#